Protein AF-A0A2G6R3A2-F1 (afdb_monomer_lite)

Sequence (221 aa):
MKYDLDFTNSFDRTLLFWIERFVRYKLTTLSNRQVLQKDELVSILQSLIKGTKSIDELKDIVKTARNIGLSGINTYFNPLAKLYDYCINLGLVSMKEIDEELLSDFLATATASLSDASKKNHRIALLGLFSYIDKQNESSHLYKIELKNWQGLSGKSGQKLPSYMNKNEIDKFLKAIDEYEFKEGTGYRNRLIIKIIIYTGVRVSEILNLNLKDIFREDDV

pLDDT: mean 91.87, std 8.75, range [54.75, 98.56]

Radius of gyration: 23.09 Å; chains: 1; bounding box: 54×37×62 Å

Secondary structure (DSSP, 8-state):
--B-TT-SSSHHHHHHHHHHHHHHHHHHHS--TT---HHHHHHHHHHHHH--SSHHHHHHHHHHHHHTT-TTHHHHHHHHHHHHHHHHHHT---GGG--HHHHHHHHHHHTTTS-HHHHHHHHHHHHHHHHHHHHHB-SS-------TTGGG-STTTT-PPPP---HHHHHHHHHHHHHS-PPTTTHHHHHHHHHHHHHH---HHHHTT--GGG---GGG-

Structure (mmCIF, N/CA/C/O backbone):
data_AF-A0A2G6R3A2-F1
#
_entry.id   AF-A0A2G6R3A2-F1
#
loop_
_atom_site.group_PDB
_atom_site.id
_atom_site.type_symbol
_atom_site.label_atom_id
_atom_site.label_alt_id
_atom_site.label_comp_id
_atom_site.label_asym_id
_atom_site.label_entity_id
_atom_site.label_seq_id
_atom_site.pdbx_PDB_ins_code
_atom_site.Cartn_x
_atom_site.Cartn_y
_atom_site.Cartn_z
_atom_site.occupancy
_atom_site.B_iso_or_equiv
_atom_site.auth_seq_id
_atom_site.auth_comp_id
_atom_site.auth_asym_id
_atom_site.auth_atom_id
_atom_site.pdbx_PDB_model_num
ATOM 1 N N . MET A 1 1 ? 3.008 -14.070 -19.484 1.00 75.62 1 MET A N 1
ATOM 2 C CA . MET A 1 1 ? 3.728 -13.566 -20.669 1.00 75.62 1 MET A CA 1
ATOM 3 C C . MET A 1 1 ? 4.940 -12.859 -20.131 1.00 75.62 1 MET A C 1
ATOM 5 O O . MET A 1 1 ? 4.759 -12.063 -19.212 1.00 75.62 1 MET A O 1
ATOM 9 N N . LYS A 1 2 ? 6.122 -13.229 -20.608 1.00 90.00 2 LYS A N 1
ATOM 10 C CA . LYS A 1 2 ? 7.344 -12.537 -20.241 1.00 90.00 2 LYS A CA 1
ATOM 11 C C . LYS A 1 2 ? 7.661 -11.479 -21.312 1.00 90.00 2 LYS A C 1
ATOM 13 O O . LYS A 1 2 ? 7.057 -11.514 -22.382 1.00 90.00 2 LYS A O 1
ATOM 18 N N . TYR A 1 3 ? 8.499 -10.504 -20.976 1.00 93.19 3 TYR A N 1
ATOM 19 C CA . TYR A 1 3 ? 8.849 -9.379 -21.851 1.00 93.19 3 TYR A CA 1
ATOM 20 C C . TYR A 1 3 ? 10.340 -9.063 -21.745 1.00 93.19 3 TYR A C 1
ATOM 22 O O . TYR A 1 3 ? 10.952 -9.336 -20.711 1.00 93.19 3 TYR A O 1
ATOM 30 N N . ASP A 1 4 ? 10.919 -8.445 -22.771 1.00 94.94 4 ASP A N 1
ATOM 31 C CA . ASP A 1 4 ? 12.258 -7.868 -22.656 1.00 94.94 4 ASP A CA 1
ATOM 32 C C . ASP A 1 4 ? 12.312 -6.823 -21.538 1.00 94.94 4 ASP A C 1
ATOM 34 O O . ASP A 1 4 ? 11.325 -6.147 -21.247 1.00 94.94 4 ASP A O 1
ATOM 38 N N . LEU A 1 5 ? 13.467 -6.703 -20.878 1.00 95.44 5 LEU A N 1
ATOM 39 C CA . LEU A 1 5 ? 13.615 -5.791 -19.743 1.00 95.44 5 LEU A CA 1
ATOM 40 C C . LEU A 1 5 ? 13.393 -4.329 -20.166 1.00 95.44 5 LEU A C 1
ATOM 42 O O . LEU A 1 5 ? 12.608 -3.621 -19.536 1.00 95.44 5 LEU A O 1
ATOM 46 N N . ASP A 1 6 ? 14.021 -3.924 -21.268 1.00 95.00 6 ASP A N 1
ATOM 47 C CA . ASP A 1 6 ? 13.804 -2.642 -21.939 1.00 95.00 6 ASP A CA 1
ATOM 48 C C . ASP A 1 6 ? 12.762 -2.810 -23.060 1.00 95.00 6 ASP A C 1
ATOM 50 O O . ASP A 1 6 ? 13.074 -2.740 -24.244 1.00 95.00 6 ASP A O 1
ATOM 54 N N . PHE A 1 7 ? 11.517 -3.117 -22.678 1.00 92.62 7 PHE A N 1
ATOM 55 C CA . PHE A 1 7 ? 10.450 -3.509 -23.610 1.00 92.62 7 PHE A CA 1
ATOM 56 C C . PHE A 1 7 ? 10.003 -2.399 -24.577 1.00 92.62 7 PHE A C 1
ATOM 58 O O . PHE A 1 7 ? 9.501 -2.688 -25.663 1.00 92.62 7 PHE A O 1
ATOM 65 N N . THR A 1 8 ? 10.113 -1.132 -24.174 1.00 92.94 8 THR A N 1
ATOM 66 C CA . THR A 1 8 ? 9.616 0.006 -24.960 1.00 92.94 8 THR A CA 1
ATOM 67 C C . THR A 1 8 ? 10.747 0.938 -25.393 1.00 92.94 8 THR A C 1
ATOM 69 O O . THR A 1 8 ? 11.870 0.843 -24.908 1.00 92.94 8 THR A O 1
ATOM 72 N N . ASN A 1 9 ? 10.436 1.877 -26.290 1.00 91.25 9 ASN A N 1
ATOM 73 C CA . ASN A 1 9 ? 11.425 2.756 -26.926 1.00 91.25 9 ASN A CA 1
ATOM 74 C C . ASN A 1 9 ? 12.031 3.823 -25.999 1.00 91.25 9 ASN A C 1
ATOM 76 O O . ASN A 1 9 ? 12.961 4.513 -26.409 1.00 91.25 9 ASN A O 1
ATOM 80 N N . SER A 1 10 ? 11.490 4.015 -24.797 1.00 95.81 10 SER A N 1
ATOM 81 C CA . SER A 1 10 ? 12.001 4.995 -23.842 1.00 95.81 10 SER A CA 1
ATOM 82 C C . SER A 1 10 ? 11.899 4.476 -22.413 1.00 95.81 10 SER A C 1
ATOM 84 O O . SER A 1 10 ? 11.013 3.685 -22.077 1.00 95.81 10 SER A O 1
ATOM 86 N N . PHE A 1 11 ? 12.824 4.913 -21.560 1.00 97.00 11 PHE A N 1
ATOM 87 C CA . PHE A 1 11 ? 12.906 4.454 -20.176 1.00 97.00 11 PHE A CA 1
ATOM 88 C C . PHE A 1 11 ? 11.614 4.720 -19.392 1.00 97.00 11 PHE A C 1
ATOM 90 O O . PHE A 1 11 ? 11.120 3.833 -18.699 1.00 97.00 11 PHE A O 1
ATOM 97 N N . ASP A 1 12 ? 11.020 5.905 -19.552 1.00 96.81 12 ASP A N 1
ATOM 98 C CA . ASP A 1 12 ? 9.774 6.290 -18.885 1.00 96.81 12 ASP A CA 1
ATOM 99 C C . ASP A 1 12 ? 8.621 5.342 -19.236 1.00 96.81 12 ASP A C 1
ATOM 101 O O . ASP A 1 12 ? 7.921 4.830 -18.361 1.00 96.81 12 ASP A O 1
ATOM 105 N N . ARG A 1 13 ? 8.479 5.012 -20.519 1.00 97.19 13 ARG A N 1
ATOM 106 C CA . ARG A 1 13 ? 7.468 4.070 -20.999 1.00 97.19 13 ARG A CA 1
ATOM 107 C C . ARG A 1 13 ? 7.722 2.657 -20.489 1.00 97.19 13 ARG A C 1
ATOM 109 O O . ARG A 1 13 ? 6.771 1.971 -20.111 1.00 97.19 13 ARG A O 1
ATOM 116 N N . THR A 1 14 ? 8.983 2.245 -20.417 1.00 97.25 14 THR A N 1
ATOM 117 C CA . THR A 1 14 ? 9.373 0.917 -19.938 1.00 97.25 14 THR A CA 1
ATOM 118 C C . THR A 1 14 ? 9.119 0.774 -18.438 1.00 97.25 14 THR A C 1
ATOM 120 O O . THR A 1 14 ? 8.526 -0.217 -18.004 1.00 97.25 14 THR A O 1
ATOM 123 N N . LEU A 1 15 ? 9.502 1.762 -17.628 1.00 98.12 15 LEU A N 1
ATOM 124 C CA . LEU A 1 15 ? 9.268 1.723 -16.187 1.00 98.12 15 LEU A CA 1
ATOM 125 C C . LEU A 1 15 ? 7.767 1.768 -15.870 1.00 98.12 15 LEU A C 1
ATOM 127 O O . LEU A 1 15 ? 7.292 0.985 -15.042 1.00 98.12 15 LEU A O 1
ATOM 131 N N . LEU A 1 16 ? 7.001 2.617 -16.569 1.00 98.19 16 LEU A N 1
ATOM 132 C CA . LEU A 1 16 ? 5.540 2.654 -16.452 1.00 98.19 16 LEU A CA 1
ATOM 133 C C . LEU A 1 16 ? 4.923 1.288 -16.770 1.00 98.19 16 LEU A C 1
ATOM 135 O O . LEU A 1 16 ? 4.095 0.797 -16.002 1.00 98.19 16 LEU A O 1
ATOM 139 N N . PHE A 1 17 ? 5.358 0.653 -17.861 1.00 97.44 17 PHE A N 1
ATOM 140 C CA . PHE A 1 17 ? 4.898 -0.675 -18.255 1.00 97.44 17 PHE A CA 1
ATOM 141 C C . PHE A 1 17 ? 5.109 -1.707 -17.138 1.00 97.44 17 PHE A C 1
ATOM 143 O O . PHE A 1 17 ? 4.174 -2.424 -16.769 1.00 97.44 17 PHE A O 1
ATOM 150 N N . TRP A 1 18 ? 6.302 -1.764 -16.539 1.00 98.06 18 TRP A N 1
ATOM 151 C CA . TRP A 1 18 ? 6.578 -2.711 -15.456 1.00 98.06 18 TRP A CA 1
ATOM 152 C C . TRP A 1 18 ? 5.751 -2.435 -14.197 1.00 98.06 18 TRP A C 1
ATOM 154 O O . TRP A 1 18 ? 5.212 -3.376 -13.602 1.00 98.06 18 TRP A O 1
ATOM 164 N N . ILE A 1 19 ? 5.591 -1.163 -13.815 1.00 98.38 19 ILE A N 1
ATOM 165 C CA . ILE A 1 19 ? 4.744 -0.766 -12.682 1.00 98.38 19 ILE A CA 1
ATOM 166 C C . ILE A 1 19 ? 3.286 -1.160 -12.941 1.00 98.38 19 ILE A C 1
ATOM 168 O O . ILE A 1 19 ? 2.647 -1.745 -12.068 1.00 98.38 19 ILE A O 1
ATOM 172 N N . GLU A 1 20 ? 2.757 -0.908 -14.136 1.00 97.56 20 GLU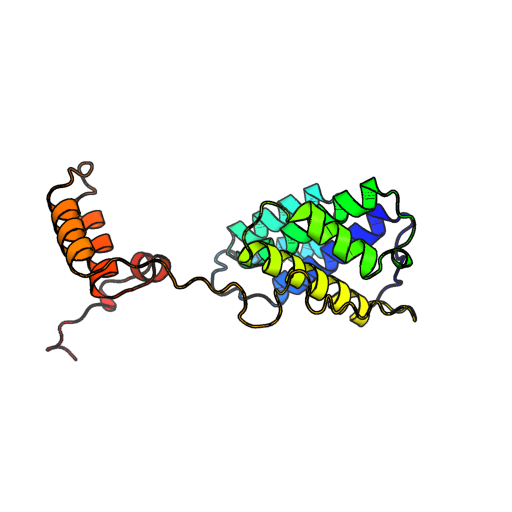 A N 1
ATOM 173 C CA . GLU A 1 20 ? 1.391 -1.266 -14.519 1.00 97.56 20 GLU A CA 1
ATOM 174 C C . GLU A 1 20 ? 1.153 -2.780 -14.462 1.00 97.56 20 GLU A C 1
ATOM 176 O O . GLU A 1 20 ? 0.176 -3.249 -13.865 1.00 97.56 20 GLU A O 1
ATOM 181 N N . ARG A 1 21 ? 2.066 -3.571 -15.035 1.00 97.12 21 ARG A N 1
ATOM 182 C CA . ARG A 1 21 ? 1.986 -5.037 -14.998 1.00 97.12 21 ARG A CA 1
ATOM 183 C C . ARG A 1 21 ? 2.031 -5.565 -13.567 1.00 97.12 21 ARG A C 1
ATOM 185 O O . ARG A 1 21 ? 1.253 -6.461 -13.217 1.00 97.12 21 ARG A O 1
ATOM 192 N N . PHE A 1 22 ? 2.867 -4.970 -12.721 1.00 97.88 22 PHE A N 1
ATOM 193 C CA . PHE A 1 22 ? 2.922 -5.295 -11.302 1.00 97.88 22 PHE A CA 1
ATOM 194 C C . PHE A 1 22 ? 1.638 -4.902 -10.556 1.00 97.88 22 PHE A C 1
ATOM 196 O O . PHE A 1 22 ? 1.129 -5.699 -9.764 1.00 97.88 22 PHE A O 1
ATOM 203 N N . VAL A 1 23 ? 1.067 -3.726 -10.833 1.00 97.81 23 VAL A N 1
ATOM 204 C CA . VAL A 1 23 ? -0.227 -3.287 -10.284 1.00 97.81 23 VAL A CA 1
ATOM 205 C C . VAL A 1 23 ? -1.319 -4.280 -10.661 1.00 97.81 23 VAL A C 1
ATOM 207 O O . VAL A 1 23 ? -2.023 -4.773 -9.780 1.00 97.81 23 VAL A O 1
ATOM 210 N N . ARG A 1 24 ? -1.418 -4.657 -11.940 1.00 96.56 24 ARG A N 1
ATOM 211 C CA . ARG A 1 24 ? -2.378 -5.663 -12.411 1.00 96.56 24 ARG A CA 1
ATOM 212 C C . ARG A 1 24 ? -2.199 -6.994 -11.680 1.00 96.56 24 ARG A C 1
ATOM 214 O O . ARG A 1 24 ? -3.175 -7.566 -11.199 1.00 96.56 24 ARG A O 1
ATOM 221 N N . TYR A 1 25 ? -0.961 -7.471 -11.552 1.00 96.25 25 TYR A N 1
ATOM 222 C CA . TYR A 1 25 ? -0.647 -8.677 -10.784 1.00 96.25 25 TYR A CA 1
ATOM 223 C C . TYR A 1 25 ? -1.117 -8.564 -9.324 1.00 96.25 25 TYR A C 1
ATOM 225 O O . TYR A 1 25 ? -1.777 -9.471 -8.807 1.00 96.25 25 TYR A O 1
ATOM 233 N N . LYS A 1 26 ? -0.858 -7.434 -8.660 1.00 96.62 26 LYS A N 1
ATOM 234 C CA . LYS A 1 26 ? -1.316 -7.190 -7.287 1.00 96.62 26 LYS A CA 1
ATOM 235 C C . LYS A 1 26 ? -2.836 -7.149 -7.171 1.00 96.62 26 LYS A C 1
ATOM 237 O O . LYS A 1 26 ? -3.367 -7.782 -6.266 1.00 96.62 26 LYS A O 1
ATOM 242 N N . LEU A 1 27 ? -3.549 -6.521 -8.101 1.00 94.88 27 LEU A N 1
ATOM 243 C CA . LEU A 1 27 ? -5.017 -6.517 -8.096 1.00 94.88 27 LEU A CA 1
ATOM 244 C C . LEU A 1 27 ? -5.619 -7.928 -8.198 1.00 94.88 27 LEU A C 1
ATOM 246 O O . LEU A 1 27 ? -6.674 -8.177 -7.626 1.00 94.88 27 LEU A O 1
ATOM 250 N N . THR A 1 28 ? -4.935 -8.863 -8.864 1.00 92.56 28 THR A N 1
ATOM 251 C CA . THR A 1 28 ? -5.384 -10.266 -8.964 1.00 92.56 28 THR A CA 1
ATOM 252 C C . THR A 1 28 ? -4.957 -11.165 -7.800 1.00 92.56 28 THR A C 1
ATOM 254 O O . THR A 1 28 ? -5.470 -12.272 -7.676 1.00 92.56 28 THR A O 1
ATOM 257 N N . THR A 1 29 ? -4.020 -10.725 -6.955 1.00 92.94 29 THR A N 1
ATOM 258 C CA . THR A 1 29 ? -3.464 -11.539 -5.853 1.00 92.94 29 THR A CA 1
ATOM 259 C C . THR A 1 29 ? -3.827 -11.019 -4.466 1.00 92.94 29 THR A C 1
ATOM 261 O O . THR A 1 29 ? -3.781 -11.770 -3.492 1.00 92.94 29 THR A O 1
ATOM 264 N N . LEU A 1 30 ? -4.172 -9.737 -4.349 1.00 91.88 30 LEU A N 1
ATOM 265 C CA . LEU A 1 30 ? -4.650 -9.146 -3.108 1.00 91.88 30 LEU A CA 1
ATOM 266 C C . LEU A 1 30 ? -6.059 -9.643 -2.771 1.00 91.88 30 LEU A C 1
ATOM 268 O O . LEU A 1 30 ? -6.845 -10.011 -3.641 1.00 91.88 30 LEU A O 1
ATOM 272 N N . SER A 1 31 ? -6.381 -9.619 -1.476 1.00 87.31 31 SER A N 1
ATOM 273 C CA . SER A 1 31 ? -7.721 -9.956 -0.995 1.00 87.31 31 SER A CA 1
ATOM 274 C C . SER A 1 31 ? -8.766 -9.049 -1.640 1.00 87.31 31 SER A C 1
ATOM 276 O O . SER A 1 31 ? -8.718 -7.829 -1.491 1.00 87.31 31 SER A O 1
ATOM 278 N N . ASN A 1 32 ? -9.742 -9.664 -2.301 1.00 86.38 32 ASN A N 1
ATOM 279 C CA . ASN A 1 32 ? -10.881 -9.006 -2.933 1.00 86.38 32 ASN A CA 1
ATOM 280 C C . ASN A 1 32 ? -12.176 -9.155 -2.113 1.00 86.38 32 ASN A C 1
ATOM 282 O O . ASN A 1 32 ? -13.258 -8.879 -2.619 1.00 86.38 32 ASN A O 1
ATOM 286 N N . ARG A 1 33 ? -12.090 -9.577 -0.841 1.00 85.75 33 ARG A N 1
ATOM 287 C CA . ARG A 1 33 ? -13.266 -9.827 0.020 1.00 85.75 33 ARG A CA 1
ATOM 288 C C . ARG A 1 33 ? -14.169 -8.606 0.203 1.00 85.75 33 ARG A C 1
ATOM 290 O O . ARG A 1 33 ? -15.360 -8.765 0.424 1.00 85.75 33 ARG A O 1
ATOM 297 N N . GLN A 1 34 ? -13.595 -7.408 0.138 1.00 83.62 34 GLN A N 1
ATOM 298 C CA . GLN A 1 34 ? -14.315 -6.141 0.280 1.00 83.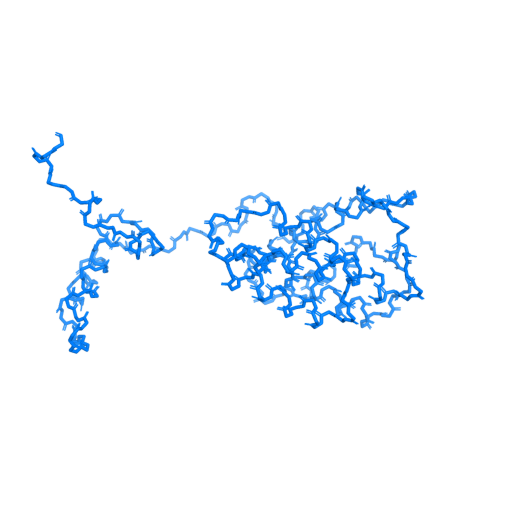62 34 GLN A CA 1
ATOM 299 C C . GLN A 1 34 ? -14.820 -5.594 -1.063 1.00 83.62 34 GLN A C 1
ATOM 301 O O . GLN A 1 34 ? -15.382 -4.504 -1.093 1.00 83.62 34 GLN A O 1
ATOM 306 N N . VAL A 1 35 ? -14.605 -6.314 -2.174 1.00 86.19 35 VAL A N 1
ATOM 307 C CA . VAL A 1 35 ? -15.008 -5.848 -3.502 1.00 86.19 35 VAL A CA 1
ATOM 308 C C . VAL A 1 35 ? -16.505 -6.022 -3.696 1.00 86.19 35 VAL A C 1
ATOM 310 O O . VAL A 1 35 ? -16.996 -7.144 -3.813 1.00 86.19 35 VAL A O 1
ATOM 313 N N . LEU A 1 36 ? -17.215 -4.898 -3.761 1.00 80.38 36 LEU A N 1
ATOM 314 C CA . LEU A 1 36 ? -18.667 -4.872 -3.958 1.00 80.38 36 LEU A CA 1
ATOM 315 C C . LEU A 1 36 ? -19.042 -4.863 -5.448 1.00 80.38 36 LEU A C 1
ATOM 317 O O . LEU A 1 36 ? -20.028 -5.479 -5.841 1.00 80.38 36 LEU A O 1
ATOM 321 N N . GLN A 1 37 ? -18.229 -4.211 -6.285 1.00 90.12 37 GLN A N 1
ATOM 322 C CA . GLN A 1 37 ? -18.496 -4.001 -7.713 1.00 90.12 37 GLN A CA 1
ATOM 323 C C . GLN A 1 37 ? -17.576 -4.870 -8.581 1.00 90.12 37 GLN A C 1
ATOM 325 O O . GLN A 1 37 ? -16.480 -4.464 -8.970 1.00 90.12 37 GLN A O 1
ATOM 330 N N . LYS A 1 38 ? -18.003 -6.106 -8.865 1.00 89.19 38 LYS A N 1
ATOM 331 C CA . LYS A 1 38 ? -17.180 -7.079 -9.610 1.00 89.19 38 LYS A CA 1
ATOM 332 C C . LYS A 1 38 ? -16.966 -6.687 -11.074 1.00 89.19 38 LYS A C 1
ATOM 334 O O . LY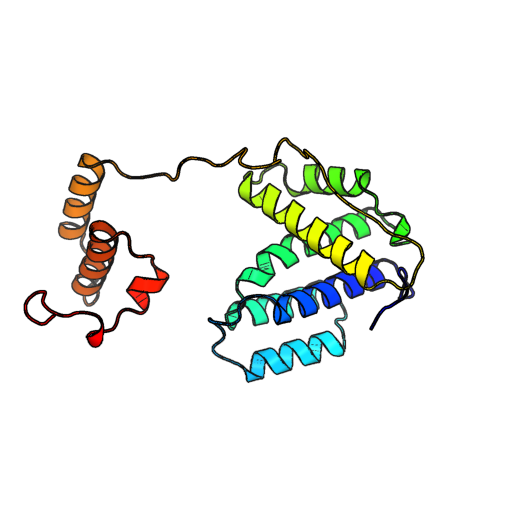S A 1 38 ? -15.860 -6.860 -11.579 1.00 89.19 38 LYS A O 1
ATOM 339 N N . ASP A 1 39 ? -17.979 -6.130 -11.730 1.00 92.38 39 ASP A N 1
ATOM 340 C CA . ASP A 1 39 ? -17.885 -5.728 -13.140 1.00 92.38 39 ASP A CA 1
ATOM 341 C C . ASP A 1 39 ? -16.901 -4.568 -13.335 1.00 92.38 39 ASP A C 1
ATOM 343 O O . ASP A 1 39 ? -16.133 -4.538 -14.299 1.00 92.38 39 ASP A O 1
ATOM 347 N N . GLU A 1 40 ? -16.837 -3.656 -12.365 1.00 92.75 40 GLU A N 1
ATOM 348 C CA . GLU A 1 40 ? -15.873 -2.557 -12.368 1.00 92.75 40 GLU A CA 1
ATOM 349 C C . GLU A 1 40 ? -14.435 -3.073 -12.221 1.00 92.75 40 GLU A C 1
ATOM 351 O O . GLU A 1 40 ? -13.535 -2.613 -12.926 1.00 92.75 40 GLU A O 1
ATOM 356 N N . LEU A 1 41 ? -14.214 -4.108 -11.398 1.00 93.00 41 LEU A N 1
ATOM 357 C CA . LEU A 1 41 ? -12.916 -4.784 -11.329 1.00 93.00 41 LEU A CA 1
ATOM 358 C C . LEU A 1 41 ? -12.523 -5.408 -12.676 1.00 93.00 41 LEU A C 1
ATOM 360 O O . LEU A 1 41 ? -11.364 -5.309 -13.081 1.00 93.00 41 LEU A O 1
ATOM 364 N N . VAL A 1 42 ? -13.466 -6.029 -13.390 1.00 92.88 42 VAL A N 1
ATOM 365 C CA . VAL A 1 42 ? -13.204 -6.575 -14.732 1.00 92.88 42 VAL A CA 1
ATOM 366 C C . VAL A 1 42 ? -12.804 -5.459 -15.697 1.00 92.88 42 VAL A C 1
ATOM 368 O O . VAL A 1 42 ? -11.799 -5.600 -16.396 1.00 92.88 42 VAL A O 1
ATOM 371 N N . SER A 1 43 ? -13.523 -4.335 -15.690 1.00 94.69 43 SER A N 1
ATOM 372 C CA . SER A 1 43 ? -13.207 -3.160 -16.513 1.00 94.69 43 SER A CA 1
ATOM 373 C C . SER A 1 43 ? -11.807 -2.608 -16.219 1.00 94.69 43 SER A C 1
ATOM 375 O O . SER A 1 43 ? -11.009 -2.404 -17.135 1.00 94.69 43 SER A O 1
ATOM 377 N N . ILE A 1 44 ? -11.444 -2.475 -14.938 1.00 95.31 44 ILE A N 1
ATOM 378 C CA . ILE A 1 44 ? -10.097 -2.067 -14.510 1.00 95.31 44 ILE A CA 1
ATOM 379 C C . ILE A 1 44 ? -9.031 -3.008 -15.079 1.00 95.31 44 ILE A C 1
ATOM 381 O O . ILE A 1 44 ? -8.044 -2.558 -15.663 1.00 95.31 44 ILE A O 1
ATOM 385 N N . LEU A 1 45 ? -9.223 -4.322 -14.938 1.00 94.56 45 LEU A N 1
ATOM 386 C CA . LEU A 1 45 ? -8.263 -5.309 -15.431 1.00 94.56 45 LEU A CA 1
ATOM 387 C C . LEU A 1 45 ? -8.143 -5.284 -16.959 1.00 94.56 45 LEU A C 1
ATOM 389 O O . LEU A 1 45 ? -7.044 -5.493 -17.470 1.00 94.56 45 LEU A O 1
ATOM 393 N N . GLN A 1 46 ? -9.232 -5.016 -17.682 1.00 93.69 46 GLN A N 1
ATOM 394 C CA . GLN A 1 46 ? -9.218 -4.839 -19.135 1.00 93.69 46 GLN A CA 1
ATOM 395 C C . GLN A 1 46 ? -8.460 -3.572 -19.550 1.00 93.69 46 GLN A C 1
ATOM 397 O O . GLN A 1 46 ? -7.650 -3.629 -20.476 1.00 93.69 46 GLN A O 1
ATOM 402 N N . SER A 1 47 ? -8.655 -2.453 -18.851 1.00 94.31 47 SER A N 1
ATOM 403 C CA . SER A 1 47 ? -7.904 -1.213 -19.092 1.00 94.31 47 SER A CA 1
ATOM 404 C C . SER A 1 47 ? -6.400 -1.410 -18.874 1.00 94.31 47 SER A C 1
ATOM 406 O O . SER A 1 47 ? -5.604 -1.053 -19.735 1.00 94.31 47 SER A O 1
ATOM 408 N N . LEU A 1 48 ? -6.006 -2.109 -17.803 1.00 94.56 48 LEU A N 1
ATOM 409 C CA . LEU A 1 48 ? -4.603 -2.469 -17.532 1.00 94.56 48 LEU A CA 1
ATOM 410 C C . LEU A 1 48 ? -4.019 -3.515 -18.503 1.00 94.56 48 LEU A C 1
ATOM 412 O O . LEU A 1 48 ? -2.816 -3.767 -18.502 1.00 94.56 48 LEU A O 1
ATOM 416 N N . ILE A 1 49 ? -4.849 -4.200 -19.296 1.00 91.25 49 ILE A N 1
ATOM 417 C CA . ILE A 1 49 ? -4.360 -5.052 -20.391 1.00 91.25 49 ILE A CA 1
ATOM 418 C C . ILE A 1 49 ? -4.017 -4.191 -21.605 1.00 91.25 49 ILE A C 1
ATOM 420 O O . ILE A 1 49 ? -2.983 -4.438 -22.225 1.00 91.25 49 ILE A O 1
ATOM 424 N N . LYS A 1 50 ? -4.873 -3.208 -21.918 1.00 91.75 50 LYS A N 1
ATOM 425 C CA . LYS A 1 50 ? -4.685 -2.259 -23.027 1.00 91.75 50 LYS A CA 1
ATOM 426 C C . LYS A 1 50 ? -3.493 -1.328 -22.801 1.00 91.75 50 LYS A C 1
ATOM 428 O O . LYS A 1 50 ? -2.822 -0.982 -23.766 1.00 91.75 50 LYS A O 1
ATOM 433 N N . GLY A 1 51 ? -3.229 -0.982 -21.546 1.00 91.81 51 GLY A N 1
ATOM 434 C CA . GLY A 1 51 ? -2.115 -0.135 -21.147 1.00 91.81 51 GLY A CA 1
ATOM 435 C C . GLY A 1 51 ? -2.502 1.326 -20.955 1.00 91.81 51 GLY A C 1
ATOM 436 O O . GLY A 1 51 ? -3.460 1.824 -21.546 1.00 91.81 51 GLY A O 1
ATOM 437 N N . THR A 1 52 ? -1.736 1.998 -20.105 1.00 94.50 52 THR A N 1
ATOM 438 C CA . THR A 1 52 ? -1.890 3.400 -19.718 1.00 94.50 52 THR A CA 1
ATOM 439 C C . THR A 1 52 ? -0.866 4.281 -20.426 1.00 94.50 52 THR A C 1
ATOM 441 O O . THR A 1 52 ? 0.236 3.860 -20.787 1.00 94.50 52 THR A O 1
ATOM 444 N N . LYS A 1 53 ? -1.233 5.542 -20.648 1.00 94.00 53 LYS A N 1
ATOM 445 C CA . LYS A 1 53 ? -0.397 6.542 -21.317 1.00 94.00 53 LYS A CA 1
ATOM 446 C C . LYS A 1 53 ? 0.471 7.332 -20.349 1.00 94.00 53 LYS A C 1
ATOM 448 O O . LYS A 1 53 ? 1.403 7.985 -20.812 1.00 94.00 53 LYS A O 1
ATOM 453 N N . SER A 1 54 ? 0.178 7.324 -19.058 1.00 96.94 54 SER A N 1
ATOM 454 C CA . SER A 1 54 ? 0.961 8.045 -18.058 1.00 96.94 54 SER A CA 1
ATOM 455 C C . SER A 1 54 ? 0.814 7.417 -16.678 1.00 96.94 54 SER A C 1
ATOM 457 O O . SER A 1 54 ? -0.141 6.686 -16.400 1.00 96.94 54 SER A O 1
ATOM 459 N N . ILE A 1 55 ? 1.744 7.763 -15.78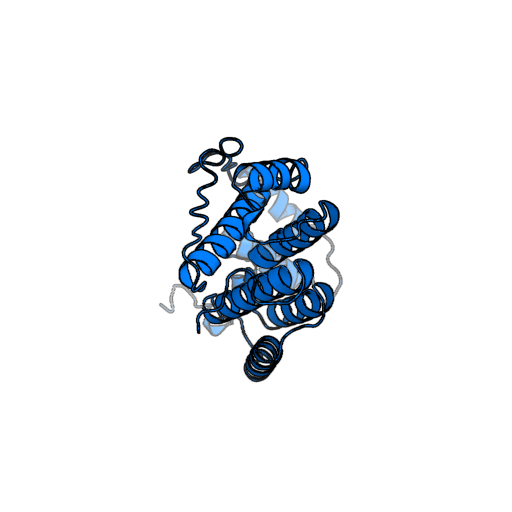7 1.00 97.56 55 ILE A N 1
ATOM 460 C CA . ILE A 1 55 ? 1.661 7.388 -14.375 1.00 97.56 55 ILE A CA 1
ATOM 461 C C . ILE A 1 55 ? 0.405 7.964 -13.698 1.00 97.56 55 ILE A C 1
ATOM 463 O O . ILE A 1 55 ? -0.149 7.331 -12.799 1.00 97.56 55 ILE A O 1
ATOM 467 N N . ASP A 1 56 ? -0.092 9.117 -14.158 1.00 97.62 56 ASP A N 1
ATOM 468 C CA . ASP A 1 56 ? -1.324 9.734 -13.655 1.00 97.62 56 ASP A CA 1
ATOM 469 C C . ASP A 1 56 ? -2.579 8.963 -14.072 1.00 97.62 56 ASP A C 1
ATOM 471 O O . ASP A 1 56 ? -3.466 8.741 -13.248 1.00 97.62 56 ASP A O 1
ATOM 475 N N . GLU A 1 57 ? -2.636 8.469 -15.310 1.00 97.75 57 GLU A N 1
ATOM 476 C CA . GLU A 1 57 ? -3.734 7.600 -15.746 1.00 97.75 57 GLU A CA 1
ATOM 477 C C . GLU A 1 57 ? -3.748 6.298 -14.929 1.00 97.75 57 GLU A C 1
ATOM 479 O O . GLU A 1 57 ? -4.793 5.871 -14.428 1.00 97.75 57 GLU A O 1
ATOM 484 N N . LEU A 1 58 ? -2.570 5.704 -14.698 1.00 98.19 58 LEU A N 1
ATOM 485 C CA . LEU A 1 58 ? -2.444 4.536 -13.829 1.00 98.19 58 LEU A CA 1
ATOM 486 C C . LEU A 1 58 ? -2.873 4.845 -12.387 1.00 98.19 58 LEU A C 1
ATOM 488 O O . LEU A 1 58 ? -3.556 4.038 -11.753 1.00 98.19 58 LEU A O 1
ATOM 492 N N . LYS A 1 59 ? -2.528 6.026 -11.868 1.00 98.00 59 LYS A N 1
ATOM 493 C CA . LYS A 1 59 ? -2.937 6.493 -10.538 1.00 98.00 59 LYS A CA 1
ATOM 494 C C . LYS A 1 59 ? -4.453 6.589 -10.409 1.00 98.00 59 LYS A C 1
ATOM 496 O O . LYS A 1 59 ? -4.986 6.211 -9.366 1.00 98.00 59 LYS A O 1
ATOM 501 N N . ASP A 1 60 ? -5.153 7.055 -11.435 1.00 97.62 60 ASP A N 1
ATOM 502 C CA . ASP A 1 60 ? -6.614 7.149 -11.417 1.00 97.62 60 ASP A CA 1
ATOM 503 C C . ASP A 1 60 ? -7.286 5.773 -11.480 1.00 97.62 60 ASP A C 1
ATOM 505 O O . ASP A 1 60 ? -8.230 5.507 -10.726 1.00 97.62 60 ASP A O 1
ATOM 509 N N . ILE A 1 61 ? -6.732 4.839 -12.255 1.00 97.19 61 ILE A N 1
ATOM 510 C CA . ILE A 1 61 ? -7.171 3.436 -12.237 1.00 97.19 61 ILE A CA 1
ATOM 511 C C . ILE A 1 61 ? -6.965 2.819 -10.846 1.00 97.19 61 ILE A C 1
ATOM 513 O O . ILE A 1 61 ? -7.864 2.170 -10.309 1.00 97.19 61 ILE A O 1
ATOM 517 N N . VAL A 1 62 ? -5.810 3.052 -10.219 1.00 97.25 62 VAL A N 1
ATOM 518 C CA . VAL A 1 62 ? -5.501 2.550 -8.872 1.00 97.25 62 VAL A CA 1
ATOM 519 C C . VAL A 1 62 ? -6.444 3.142 -7.818 1.00 97.25 62 VAL A C 1
ATOM 521 O O . VAL A 1 62 ? -6.927 2.410 -6.950 1.00 97.25 62 VAL A O 1
ATOM 524 N N . LYS A 1 63 ? -6.763 4.441 -7.897 1.00 96.31 63 LYS A N 1
ATOM 525 C CA . LYS A 1 63 ? -7.775 5.070 -7.029 1.00 96.31 63 LYS A CA 1
ATOM 526 C C . LYS A 1 63 ? -9.140 4.408 -7.202 1.00 96.31 63 LYS A C 1
ATOM 528 O O . LYS A 1 63 ? -9.795 4.116 -6.204 1.00 96.31 63 LYS A O 1
ATOM 533 N N . THR A 1 64 ? -9.543 4.136 -8.440 1.00 95.38 64 THR A N 1
ATOM 534 C CA . THR A 1 64 ? -10.812 3.461 -8.743 1.00 95.38 64 THR A CA 1
ATOM 535 C C . THR A 1 64 ? -10.830 2.058 -8.131 1.00 95.38 64 THR A C 1
ATOM 537 O O . THR A 1 64 ? -11.732 1.728 -7.364 1.00 95.38 64 THR A O 1
ATOM 540 N N . ALA A 1 65 ? -9.761 1.275 -8.327 1.00 95.12 65 ALA A N 1
ATOM 541 C CA . ALA A 1 65 ? -9.604 -0.046 -7.718 1.00 95.12 65 ALA A CA 1
ATOM 542 C C . ALA A 1 65 ? -9.698 -0.012 -6.180 1.00 95.12 65 ALA A C 1
ATOM 544 O O . ALA A 1 65 ? -10.336 -0.865 -5.559 1.00 95.12 65 ALA A O 1
ATOM 545 N N . ARG A 1 66 ? -9.096 0.996 -5.543 1.00 93.88 66 ARG A N 1
ATOM 546 C CA . ARG A 1 66 ? -9.202 1.202 -4.094 1.00 93.88 66 ARG A CA 1
ATOM 547 C C . ARG A 1 66 ? -10.650 1.456 -3.668 1.00 93.88 66 ARG A C 1
ATOM 549 O O . ARG A 1 66 ? -11.093 0.862 -2.686 1.00 93.88 66 ARG A O 1
ATOM 556 N N . ASN A 1 67 ? -11.362 2.326 -4.382 1.00 93.06 67 ASN A N 1
ATOM 557 C CA . ASN A 1 67 ? -12.723 2.743 -4.040 1.00 93.06 67 ASN A CA 1
ATOM 558 C C . ASN A 1 67 ? -13.727 1.591 -4.124 1.00 93.06 67 ASN A C 1
ATOM 560 O O . ASN A 1 67 ? -14.659 1.543 -3.328 1.00 93.06 67 ASN A O 1
ATOM 564 N N . ILE A 1 68 ? -13.497 0.628 -5.018 1.00 93.00 68 ILE A N 1
ATOM 565 C CA . ILE A 1 68 ? -14.344 -0.565 -5.115 1.00 93.00 68 ILE A CA 1
ATOM 566 C C . ILE A 1 68 ? -14.027 -1.638 -4.072 1.00 93.00 68 ILE A C 1
ATOM 568 O O . ILE A 1 68 ? -14.714 -2.651 -4.061 1.00 93.00 68 ILE A O 1
ATOM 572 N N . GLY A 1 69 ? -13.014 -1.448 -3.216 1.00 90.25 69 GLY A N 1
ATOM 573 C CA . GLY A 1 69 ? -12.695 -2.350 -2.103 1.00 90.25 69 GLY A CA 1
ATOM 574 C C . GLY A 1 69 ? -11.289 -2.962 -2.117 1.00 90.25 69 GLY A C 1
ATOM 575 O O . GLY A 1 69 ? -10.928 -3.648 -1.162 1.00 90.25 69 GLY A O 1
ATOM 576 N N . LEU A 1 70 ? -10.447 -2.707 -3.129 1.00 92.50 70 LEU A N 1
ATOM 577 C CA . LEU A 1 70 ? -9.061 -3.216 -3.173 1.00 92.50 70 LEU A CA 1
ATOM 578 C C . LEU A 1 70 ? -8.085 -2.272 -2.465 1.00 92.50 70 LEU A C 1
ATOM 580 O O . LEU A 1 70 ? -7.085 -1.838 -3.027 1.00 92.50 70 LEU A O 1
ATOM 584 N N . SER A 1 71 ? -8.361 -1.952 -1.202 1.00 87.62 71 SER A N 1
ATOM 585 C CA . SER A 1 71 ? -7.632 -0.930 -0.433 1.00 87.62 71 SER A CA 1
ATOM 586 C C . SER A 1 71 ? -6.110 -1.144 -0.354 1.00 87.62 71 SER A C 1
ATOM 588 O O . SER A 1 71 ? -5.349 -0.174 -0.338 1.00 87.62 71 SER A O 1
ATOM 590 N N . GLY A 1 72 ? -5.655 -2.401 -0.363 1.00 91.62 72 GLY A N 1
ATOM 591 C CA . GLY A 1 72 ? -4.241 -2.765 -0.245 1.00 91.62 72 GLY A CA 1
ATOM 592 C C . GLY A 1 72 ? -3.356 -2.355 -1.427 1.00 91.62 72 GLY A C 1
ATOM 593 O O . GLY A 1 72 ? -2.135 -2.329 -1.273 1.00 91.62 72 GLY A O 1
ATOM 594 N N . ILE A 1 73 ? -3.923 -2.015 -2.593 1.00 95.50 73 ILE A N 1
ATOM 595 C CA . ILE A 1 73 ? -3.119 -1.674 -3.779 1.00 95.50 73 ILE A CA 1
ATOM 596 C C . ILE A 1 73 ? -2.271 -0.411 -3.570 1.00 95.50 73 ILE A C 1
ATOM 598 O O . ILE A 1 73 ? -1.125 -0.348 -4.016 1.00 95.50 73 ILE A O 1
ATOM 602 N N . ASN A 1 74 ? -2.785 0.563 -2.815 1.00 94.12 74 ASN A N 1
ATOM 603 C CA . ASN A 1 74 ? -2.112 1.842 -2.581 1.00 94.12 74 ASN A CA 1
ATOM 604 C C . ASN A 1 74 ? -0.789 1.698 -1.826 1.00 94.12 74 ASN A C 1
ATOM 606 O O . ASN A 1 74 ? 0.122 2.498 -2.032 1.00 94.12 74 ASN A O 1
ATOM 610 N N . THR A 1 75 ? -0.668 0.679 -0.971 1.00 94.88 75 THR A N 1
ATOM 611 C CA . THR A 1 75 ? 0.575 0.391 -0.244 1.00 94.88 75 THR A CA 1
ATOM 612 C C . THR A 1 75 ? 1.715 0.041 -1.198 1.00 94.88 75 THR A C 1
ATOM 614 O O . THR A 1 75 ? 2.869 0.315 -0.884 1.00 94.88 75 THR A O 1
ATOM 617 N N . TYR A 1 76 ? 1.394 -0.517 -2.369 1.00 97.44 76 TYR A N 1
ATOM 618 C CA . TYR A 1 76 ? 2.360 -0.830 -3.418 1.00 97.44 76 TYR A CA 1
ATOM 619 C C . TYR A 1 76 ? 2.505 0.314 -4.416 1.00 97.44 76 TYR A C 1
ATOM 621 O O . TYR A 1 76 ? 3.620 0.706 -4.726 1.00 97.44 76 TYR A O 1
ATOM 629 N N . PHE A 1 77 ? 1.397 0.872 -4.905 1.00 98.12 77 PHE A N 1
ATOM 630 C CA . PHE A 1 77 ? 1.453 1.873 -5.968 1.00 98.12 77 PHE A CA 1
ATOM 631 C C . PHE A 1 77 ? 2.102 3.189 -5.523 1.00 98.12 77 PHE A C 1
ATOM 633 O O . PHE A 1 77 ? 2.929 3.727 -6.250 1.00 98.12 77 PHE A O 1
ATOM 640 N N . ASN A 1 78 ? 1.783 3.701 -4.329 1.00 97.00 78 ASN A N 1
ATOM 641 C CA . ASN A 1 78 ? 2.262 5.024 -3.912 1.00 97.00 78 ASN A CA 1
ATOM 642 C C . ASN A 1 78 ? 3.802 5.120 -3.848 1.00 97.00 78 ASN A C 1
ATOM 644 O O . ASN A 1 78 ? 4.340 6.100 -4.362 1.00 97.00 78 ASN A O 1
ATOM 648 N N . PRO A 1 79 ? 4.535 4.148 -3.263 1.00 97.94 79 PRO A N 1
ATOM 649 C CA . PRO A 1 79 ? 5.995 4.136 -3.347 1.00 97.94 79 PRO A CA 1
ATOM 650 C C . PRO A 1 79 ? 6.527 4.035 -4.778 1.00 97.94 79 PRO A C 1
ATOM 652 O O . PRO A 1 79 ? 7.517 4.682 -5.097 1.00 97.94 79 PRO A O 1
ATOM 655 N N . LEU A 1 80 ? 5.878 3.242 -5.637 1.00 98.56 80 LEU A N 1
ATOM 656 C CA . LEU A 1 80 ? 6.334 3.018 -7.010 1.00 98.56 80 LEU A CA 1
ATOM 657 C C . LEU A 1 80 ? 6.113 4.231 -7.913 1.00 98.56 80 LEU A C 1
ATOM 659 O O . LEU A 1 80 ? 6.959 4.510 -8.750 1.00 98.56 80 LEU A O 1
ATOM 663 N N . ALA A 1 81 ? 5.033 4.986 -7.711 1.00 98.38 81 ALA A N 1
ATOM 664 C CA . ALA A 1 81 ? 4.830 6.261 -8.395 1.00 98.38 81 ALA A CA 1
ATOM 665 C C . ALA A 1 81 ? 5.936 7.269 -8.035 1.00 98.38 81 ALA A C 1
ATOM 667 O O . ALA A 1 81 ? 6.475 7.931 -8.909 1.00 98.38 81 ALA A O 1
ATOM 668 N N . LYS A 1 82 ? 6.355 7.321 -6.762 1.00 98.31 82 LYS A N 1
ATOM 669 C CA . LYS A 1 82 ? 7.501 8.152 -6.358 1.00 98.31 82 LYS A CA 1
ATOM 670 C C . LYS A 1 82 ? 8.823 7.662 -6.952 1.00 98.31 82 LYS A C 1
ATOM 672 O O . LYS A 1 82 ? 9.660 8.485 -7.299 1.00 98.31 82 LYS A O 1
ATOM 677 N N . LEU A 1 83 ? 9.022 6.342 -7.033 1.00 98.50 83 LEU A N 1
ATOM 678 C CA . LEU A 1 83 ? 10.208 5.755 -7.665 1.00 98.50 83 LEU A CA 1
ATOM 679 C C . LEU A 1 83 ? 10.256 6.112 -9.152 1.00 98.50 83 LEU A C 1
ATOM 681 O O . LEU A 1 83 ? 11.315 6.474 -9.646 1.00 98.50 83 LEU A O 1
ATOM 685 N N . TYR A 1 84 ? 9.109 6.053 -9.833 1.00 98.56 84 TYR A N 1
ATOM 686 C CA . TYR A 1 84 ? 8.971 6.495 -11.215 1.00 98.56 84 TYR A CA 1
ATOM 687 C C . TYR A 1 84 ? 9.479 7.929 -11.372 1.00 98.56 84 TYR A C 1
ATOM 689 O O . TYR A 1 84 ? 10.459 8.141 -12.080 1.00 98.56 84 TYR A O 1
ATOM 697 N N . ASP A 1 85 ? 8.901 8.882 -10.635 1.00 98.19 85 ASP A N 1
ATOM 698 C CA . ASP A 1 85 ? 9.299 10.292 -10.711 1.00 98.19 85 ASP A CA 1
ATOM 699 C C . ASP A 1 85 ? 10.792 10.486 -10.400 1.00 98.19 85 ASP A C 1
ATOM 701 O O . ASP A 1 85 ? 11.481 11.254 -11.070 1.00 98.19 85 ASP A O 1
ATOM 705 N N . TYR A 1 86 ? 11.315 9.764 -9.406 1.00 98.25 86 TYR A N 1
ATOM 706 C CA . TYR A 1 86 ? 12.728 9.808 -9.035 1.00 98.25 86 TYR A CA 1
ATOM 707 C C . TYR A 1 86 ? 13.647 9.360 -10.181 1.00 98.25 86 TYR A C 1
ATOM 709 O O . TYR A 1 86 ? 14.577 10.082 -10.531 1.00 98.25 86 TYR A O 1
ATOM 717 N N . CYS A 1 87 ? 13.363 8.217 -10.811 1.00 98.00 87 CYS A N 1
ATOM 718 C CA . CYS A 1 87 ? 14.165 7.708 -11.924 1.00 98.00 87 CYS A CA 1
ATOM 719 C C . CYS A 1 87 ? 14.074 8.601 -13.172 1.00 98.00 87 CYS A C 1
ATOM 721 O O . CYS A 1 87 ? 15.082 8.790 -13.850 1.00 98.00 87 CYS A O 1
ATOM 723 N N . ILE A 1 88 ? 12.901 9.185 -13.463 1.00 96.94 88 ILE A N 1
ATOM 724 C CA . ILE A 1 88 ? 12.759 10.129 -14.585 1.00 96.94 88 ILE A CA 1
ATOM 725 C C . ILE A 1 88 ? 13.589 11.389 -14.336 1.00 96.94 88 ILE A C 1
ATOM 727 O O . ILE A 1 88 ? 14.290 11.846 -15.235 1.00 96.94 88 ILE A O 1
ATOM 731 N N . ASN A 1 89 ? 13.556 11.929 -13.116 1.00 97.19 89 ASN A N 1
ATOM 732 C CA . ASN A 1 89 ? 14.320 13.127 -12.764 1.00 97.19 89 ASN A CA 1
ATOM 733 C C . ASN A 1 89 ? 15.839 12.905 -12.805 1.00 97.19 89 ASN A C 1
ATOM 735 O O . ASN A 1 89 ? 16.577 13.848 -13.082 1.00 97.19 89 ASN A O 1
ATOM 739 N N . LEU A 1 90 ? 16.308 11.678 -12.552 1.00 96.69 90 LEU A N 1
ATOM 740 C CA . LEU A 1 90 ? 17.714 11.302 -12.736 1.00 96.69 90 LEU A CA 1
ATOM 741 C C . LEU A 1 90 ? 18.112 11.148 -14.213 1.00 96.69 90 LEU A C 1
ATOM 743 O O . LEU A 1 90 ? 19.301 11.157 -14.517 1.00 96.69 90 LEU A O 1
ATOM 747 N N . GLY A 1 91 ? 17.142 11.028 -15.124 1.00 96.31 91 GLY A N 1
ATOM 748 C CA . GLY A 1 91 ? 17.396 10.895 -16.556 1.00 96.31 91 GLY A CA 1
ATOM 749 C C . GLY A 1 91 ? 17.927 9.522 -16.966 1.00 96.31 91 GLY A C 1
ATOM 750 O O . GLY A 1 91 ? 18.716 9.446 -17.906 1.00 96.31 91 GLY A O 1
ATOM 751 N N . LEU A 1 92 ? 17.515 8.453 -16.271 1.00 96.19 92 LEU A N 1
ATOM 752 C CA . LEU A 1 92 ? 17.913 7.089 -16.633 1.00 96.19 92 LEU A CA 1
ATOM 753 C C . LEU A 1 92 ? 17.450 6.734 -18.050 1.00 96.19 92 LEU A C 1
ATOM 755 O O . LEU A 1 92 ? 16.365 7.136 -18.483 1.00 96.19 92 LEU A O 1
ATOM 759 N N . VAL A 1 93 ? 18.259 5.949 -18.759 1.00 95.62 93 VAL A N 1
ATOM 760 C CA . VAL A 1 93 ? 17.979 5.549 -20.151 1.00 95.62 93 VAL A CA 1
ATOM 761 C C . VAL A 1 93 ? 17.685 4.060 -20.305 1.00 95.62 93 VAL A C 1
ATOM 763 O O . VAL A 1 93 ? 17.080 3.663 -21.300 1.00 95.62 93 VAL A O 1
ATOM 766 N N . SER A 1 94 ? 18.044 3.234 -19.318 1.00 96.56 94 SER A N 1
ATOM 767 C CA . SER A 1 94 ? 17.754 1.796 -19.311 1.00 96.56 94 SER A CA 1
ATOM 768 C C . SER A 1 94 ? 17.354 1.313 -17.924 1.00 96.56 94 SER A C 1
ATOM 770 O O . SER A 1 94 ? 17.868 1.760 -16.902 1.00 96.56 94 SER A O 1
ATOM 772 N N . MET A 1 95 ? 16.476 0.313 -17.889 1.00 97.44 95 MET A N 1
ATOM 773 C CA . MET A 1 95 ? 16.114 -0.406 -16.670 1.00 97.44 95 MET A CA 1
ATOM 774 C C . MET A 1 95 ? 17.329 -1.045 -15.978 1.00 97.44 95 MET A C 1
ATOM 776 O O . MET A 1 95 ? 17.308 -1.222 -14.760 1.00 97.44 95 MET A O 1
ATOM 780 N N . LYS A 1 96 ? 18.400 -1.356 -16.722 1.00 96.38 96 LYS A N 1
ATOM 781 C CA . LYS A 1 96 ? 19.642 -1.950 -16.194 1.00 96.38 96 LYS A CA 1
ATOM 782 C C . LYS A 1 96 ? 20.455 -1.003 -15.309 1.00 96.38 96 LYS A C 1
ATOM 784 O O . LYS A 1 96 ? 21.344 -1.472 -14.609 1.00 96.38 96 LYS A O 1
ATOM 789 N N . GLU A 1 97 ? 20.175 0.298 -15.361 1.00 96.25 97 GLU A N 1
ATOM 790 C CA . GLU A 1 97 ? 20.844 1.318 -14.541 1.00 96.25 97 GLU A CA 1
ATOM 791 C C . GLU A 1 97 ? 20.291 1.372 -13.114 1.00 96.25 97 GLU A C 1
ATOM 793 O O . GLU A 1 97 ? 20.869 2.020 -12.249 1.00 96.25 97 GLU A O 1
ATOM 798 N N . ILE A 1 98 ? 19.167 0.699 -12.851 1.00 97.38 98 ILE A N 1
ATOM 799 C CA . ILE A 1 98 ? 18.614 0.611 -11.505 1.00 97.38 98 ILE A CA 1
ATOM 800 C C . ILE A 1 98 ? 19.364 -0.475 -10.733 1.00 97.38 98 ILE A C 1
ATOM 802 O O . ILE A 1 98 ? 19.227 -1.663 -11.023 1.00 97.38 98 ILE A O 1
ATOM 806 N N . ASP A 1 99 ? 20.093 -0.076 -9.699 1.00 94.94 99 ASP A N 1
ATOM 807 C CA . ASP A 1 99 ? 20.782 -0.978 -8.782 1.00 94.94 99 ASP A CA 1
ATOM 808 C C . ASP A 1 99 ? 20.378 -0.734 -7.319 1.00 94.94 99 ASP A C 1
ATOM 810 O O . ASP A 1 99 ? 19.532 0.101 -6.993 1.00 94.94 99 ASP A O 1
ATOM 814 N N . GLU A 1 100 ? 20.942 -1.523 -6.407 1.00 93.56 100 GLU A N 1
ATOM 815 C CA . GLU A 1 100 ? 20.596 -1.447 -4.988 1.00 93.56 100 GLU A CA 1
ATOM 816 C C . GLU A 1 100 ? 21.054 -0.136 -4.320 1.00 93.56 100 GLU A C 1
ATOM 818 O O . GLU A 1 100 ? 20.433 0.291 -3.339 1.00 93.56 100 GLU A O 1
ATOM 823 N N . GLU A 1 101 ? 22.083 0.528 -4.857 1.00 93.88 101 GLU A N 1
ATOM 824 C CA . GLU A 1 101 ? 22.572 1.825 -4.376 1.00 93.88 101 GLU A CA 1
ATOM 825 C C . GLU A 1 101 ? 21.561 2.926 -4.714 1.00 93.88 101 GLU A C 1
ATOM 827 O O . GLU A 1 101 ? 21.055 3.592 -3.807 1.00 93.88 101 GLU A O 1
ATOM 832 N N . LEU A 1 102 ? 21.122 3.002 -5.975 1.00 96.31 102 LEU A N 1
ATOM 833 C CA . LEU A 1 102 ? 20.086 3.937 -6.417 1.00 96.31 102 LEU A CA 1
ATOM 834 C C . LEU A 1 102 ? 18.785 3.757 -5.626 1.00 96.31 102 LEU A C 1
ATOM 836 O O . LEU A 1 102 ? 18.155 4.729 -5.198 1.00 96.31 102 LEU A O 1
ATOM 840 N N . LEU A 1 103 ? 18.364 2.510 -5.393 1.00 96.81 103 LEU A N 1
ATOM 841 C CA . LEU A 1 103 ? 17.161 2.234 -4.604 1.00 96.81 103 LEU A CA 1
ATOM 842 C C . LEU A 1 103 ? 17.324 2.622 -3.128 1.00 96.81 103 LEU A C 1
ATOM 844 O O . LEU A 1 103 ? 16.345 3.023 -2.488 1.00 96.81 103 LEU A O 1
ATOM 848 N N . SER A 1 104 ? 18.534 2.515 -2.580 1.00 94.38 104 SER A N 1
ATOM 849 C CA . SER A 1 104 ? 18.840 2.939 -1.211 1.00 94.38 104 SER A CA 1
ATOM 850 C C . SER A 1 104 ? 18.786 4.460 -1.068 1.00 94.38 104 SER A C 1
ATOM 852 O O . SER A 1 104 ? 18.184 4.947 -0.103 1.00 94.38 104 SER A O 1
ATOM 854 N N . ASP A 1 105 ? 19.314 5.194 -2.047 1.00 94.62 105 ASP A N 1
ATOM 855 C CA . ASP A 1 105 ? 19.255 6.658 -2.120 1.00 94.62 105 ASP A CA 1
ATOM 856 C C . ASP A 1 105 ? 17.823 7.163 -2.303 1.00 94.62 105 ASP A C 1
ATOM 858 O O . ASP A 1 105 ? 17.362 8.061 -1.583 1.00 94.62 105 ASP A O 1
ATOM 862 N N . PHE A 1 106 ? 17.064 6.526 -3.197 1.00 96.56 106 PHE A N 1
ATOM 863 C CA . PHE A 1 106 ? 15.636 6.783 -3.342 1.00 96.56 106 PHE A CA 1
ATOM 864 C C . PHE A 1 106 ? 14.905 6.597 -2.009 1.00 96.56 106 PHE A C 1
ATOM 866 O O . PHE A 1 106 ? 14.145 7.464 -1.578 1.00 96.56 106 PHE A O 1
ATOM 873 N N . LEU A 1 107 ? 15.125 5.472 -1.326 1.00 95.38 107 LEU A N 1
ATOM 874 C CA . LEU A 1 107 ? 14.464 5.207 -0.055 1.00 95.38 107 LEU A CA 1
ATOM 875 C C . LEU A 1 107 ? 14.875 6.222 1.016 1.00 95.38 107 LEU A C 1
ATOM 877 O O . LEU A 1 107 ? 14.008 6.696 1.753 1.00 95.38 107 LEU A O 1
ATOM 881 N N . ALA A 1 108 ? 16.154 6.589 1.102 1.00 92.75 108 ALA A N 1
ATOM 882 C CA . ALA A 1 108 ? 16.637 7.584 2.056 1.00 92.75 108 ALA A CA 1
ATOM 883 C C . ALA A 1 108 ? 15.958 8.946 1.850 1.00 92.75 108 ALA A C 1
ATOM 885 O O . ALA A 1 108 ? 15.485 9.548 2.816 1.00 92.75 108 ALA A O 1
ATOM 886 N N . THR A 1 109 ? 15.835 9.391 0.600 1.00 93.50 109 THR A N 1
ATOM 887 C CA . THR A 1 109 ? 15.249 10.692 0.246 1.00 93.50 109 THR A CA 1
ATOM 888 C C . THR A 1 109 ? 13.720 10.693 0.337 1.00 93.50 109 THR A C 1
ATOM 890 O O . THR A 1 109 ? 13.134 11.534 1.020 1.00 93.50 109 THR A O 1
ATOM 893 N N . ALA A 1 110 ? 13.044 9.713 -0.268 1.00 94.12 110 ALA A N 1
ATOM 894 C CA . ALA A 1 110 ? 11.583 9.664 -0.367 1.00 94.12 110 ALA A CA 1
ATOM 895 C C . ALA A 1 110 ? 10.874 9.379 0.967 1.00 94.12 110 ALA A C 1
ATOM 897 O O . ALA A 1 110 ? 9.649 9.548 1.071 1.00 94.12 110 ALA A O 1
ATOM 898 N N . THR A 1 111 ? 11.619 8.915 1.976 1.00 94.25 111 THR A N 1
ATOM 899 C CA . THR A 1 111 ? 11.059 8.470 3.256 1.00 94.25 111 THR A CA 1
ATOM 900 C C . THR A 1 111 ? 11.665 9.134 4.496 1.00 94.25 111 THR A C 1
ATOM 902 O O . THR A 1 111 ? 11.296 8.761 5.611 1.00 94.25 111 THR A O 1
ATOM 905 N N . ALA A 1 112 ? 12.537 10.137 4.331 1.00 90.75 112 ALA A N 1
ATOM 906 C CA . ALA A 1 112 ? 13.252 10.801 5.427 1.00 90.75 112 ALA A CA 1
ATOM 907 C C . ALA A 1 112 ? 12.334 11.268 6.576 1.00 90.75 112 ALA A C 1
ATOM 909 O O . ALA A 1 112 ? 12.663 11.089 7.746 1.00 90.75 112 ALA A O 1
ATOM 910 N N . SER A 1 113 ? 11.157 11.806 6.246 1.00 90.88 113 SER A N 1
ATOM 911 C CA . SER A 1 113 ? 10.164 12.328 7.198 1.00 90.88 113 SER A CA 1
ATOM 912 C C . SER A 1 113 ? 9.038 11.344 7.546 1.00 90.88 113 SER A C 1
ATOM 914 O O . SER A 1 113 ? 8.069 11.714 8.211 1.00 90.88 113 SER A O 1
ATOM 916 N N . LEU A 1 114 ? 9.120 10.092 7.087 1.00 91.81 114 LEU A N 1
ATOM 917 C CA . LEU A 1 114 ? 8.069 9.096 7.276 1.00 91.81 114 LEU A CA 1
ATOM 918 C C . LEU A 1 114 ? 8.329 8.207 8.498 1.00 91.81 114 LEU A C 1
ATOM 920 O O . LEU A 1 114 ? 9.465 7.989 8.912 1.00 91.81 114 LEU A O 1
ATOM 924 N N . SER A 1 115 ? 7.256 7.633 9.047 1.00 89.00 115 SER A N 1
ATOM 925 C CA . SER A 1 115 ? 7.350 6.629 10.111 1.00 89.00 115 SER A CA 1
ATOM 926 C C . SER A 1 115 ? 8.031 5.343 9.632 1.00 89.00 115 SER A C 1
ATOM 928 O O . SER A 1 115 ? 7.949 4.992 8.454 1.00 89.00 115 SER A O 1
ATOM 930 N N . ASP A 1 116 ? 8.612 4.574 10.554 1.00 87.81 116 ASP A N 1
ATOM 931 C CA . ASP A 1 116 ? 9.252 3.281 10.256 1.00 87.81 116 ASP A CA 1
ATOM 932 C C . ASP A 1 116 ? 8.315 2.299 9.537 1.00 87.81 116 ASP A C 1
ATOM 934 O O . ASP A 1 116 ? 8.721 1.583 8.622 1.00 87.81 116 ASP A O 1
ATOM 938 N N . ALA A 1 117 ? 7.025 2.313 9.886 1.00 86.75 117 ALA A N 1
ATOM 939 C CA . ALA A 1 117 ? 6.008 1.526 9.194 1.00 86.75 117 ALA A CA 1
ATOM 940 C C . ALA A 1 117 ? 5.861 1.949 7.721 1.00 86.75 117 ALA A C 1
ATOM 942 O O . ALA A 1 117 ? 5.828 1.106 6.824 1.00 86.75 117 ALA A O 1
ATOM 943 N N . SER A 1 118 ? 5.823 3.256 7.454 1.00 90.44 118 SER A N 1
ATOM 944 C CA . SER A 1 118 ? 5.753 3.799 6.095 1.00 90.44 118 SER A CA 1
ATOM 945 C C . SER A 1 118 ? 7.036 3.540 5.303 1.00 90.44 118 SER A C 1
ATOM 947 O O . SER A 1 118 ? 6.955 3.175 4.129 1.00 90.44 118 SER A O 1
ATOM 949 N N . LYS A 1 119 ? 8.206 3.655 5.940 1.00 92.38 119 LYS A N 1
ATOM 950 C CA . LYS A 1 119 ? 9.512 3.283 5.376 1.00 92.38 119 LYS A CA 1
ATOM 951 C C . LYS A 1 119 ? 9.542 1.810 4.954 1.00 92.38 119 LYS A C 1
ATOM 953 O O . LYS A 1 119 ? 9.879 1.487 3.815 1.00 92.38 119 LYS A O 1
ATOM 958 N N . LYS A 1 120 ? 9.080 0.913 5.833 1.00 90.12 120 LYS A N 1
ATOM 959 C CA . LYS A 1 120 ? 8.947 -0.525 5.554 1.00 90.12 120 LYS A CA 1
ATOM 960 C C . LYS A 1 120 ? 7.990 -0.805 4.393 1.00 90.12 120 LYS A C 1
ATOM 962 O O . LYS A 1 120 ? 8.295 -1.654 3.559 1.00 90.12 120 LYS A O 1
ATOM 967 N N . ASN A 1 121 ? 6.875 -0.079 4.304 1.00 92.06 121 ASN A N 1
ATOM 968 C CA . ASN A 1 121 ? 5.935 -0.205 3.187 1.00 92.06 121 ASN A CA 1
ATOM 969 C C . ASN A 1 121 ? 6.568 0.192 1.849 1.00 92.06 121 ASN A C 1
ATOM 971 O O . ASN A 1 121 ? 6.370 -0.525 0.870 1.00 92.06 121 ASN A O 1
ATOM 975 N N . HIS A 1 122 ? 7.366 1.269 1.810 1.00 95.31 122 HIS A N 1
ATOM 976 C CA . HIS A 1 122 ? 8.116 1.627 0.603 1.00 95.31 122 HIS A CA 1
ATOM 977 C C . HIS A 1 122 ? 9.055 0.482 0.225 1.00 95.31 122 HIS A C 1
ATOM 979 O O . HIS A 1 122 ? 8.896 -0.090 -0.847 1.00 95.31 122 HIS A O 1
ATOM 985 N N . ARG A 1 123 ? 9.925 0.041 1.143 1.00 94.75 123 ARG A N 1
ATOM 986 C CA . ARG A 1 123 ? 10.845 -1.085 0.905 1.00 94.75 123 ARG A CA 1
ATOM 987 C C . ARG A 1 123 ? 10.137 -2.339 0.366 1.00 94.75 123 ARG A C 1
ATOM 989 O O . ARG A 1 123 ? 10.610 -2.942 -0.591 1.00 94.75 123 ARG A O 1
ATOM 996 N N . ILE A 1 124 ? 9.001 -2.734 0.946 1.00 94.06 124 ILE A N 1
ATOM 997 C CA . ILE A 1 124 ? 8.224 -3.903 0.492 1.00 94.06 124 ILE A CA 1
ATOM 998 C C . ILE A 1 124 ? 7.681 -3.711 -0.930 1.00 94.06 124 ILE A C 1
ATOM 1000 O O . ILE A 1 124 ? 7.655 -4.671 -1.702 1.00 94.06 124 ILE A O 1
ATOM 1004 N N . ALA A 1 125 ? 7.251 -2.500 -1.289 1.00 97.50 125 ALA A N 1
ATOM 1005 C CA . ALA A 1 125 ? 6.776 -2.205 -2.634 1.00 97.50 125 ALA A CA 1
ATOM 1006 C C . ALA A 1 125 ? 7.891 -2.354 -3.679 1.00 97.50 125 ALA A C 1
ATOM 1008 O O . ALA A 1 125 ? 7.662 -3.016 -4.691 1.00 97.50 125 ALA A O 1
ATOM 1009 N N . LEU A 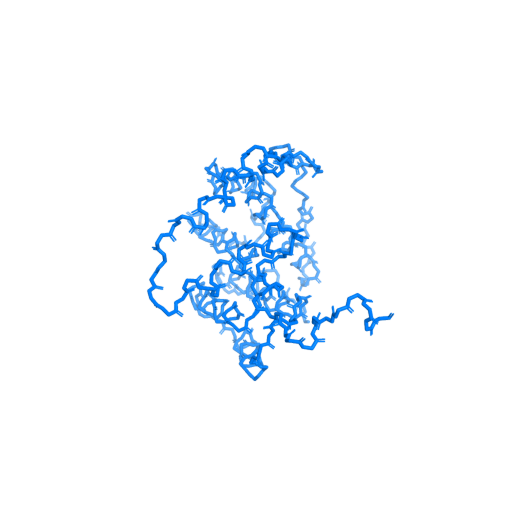1 126 ? 9.096 -1.834 -3.398 1.00 97.56 126 LEU A N 1
ATOM 1010 C CA . LEU A 1 126 ? 10.259 -2.002 -4.278 1.00 97.56 126 LEU A CA 1
ATOM 1011 C C . LEU A 1 126 ? 10.622 -3.479 -4.447 1.00 97.56 126 LEU A C 1
ATOM 1013 O O . LEU A 1 126 ? 10.662 -3.974 -5.569 1.00 97.56 126 LEU A O 1
ATOM 1017 N N . LEU A 1 127 ? 10.811 -4.207 -3.340 1.00 96.50 127 LEU A N 1
ATOM 1018 C CA . LEU A 1 127 ? 11.133 -5.640 -3.390 1.00 96.50 127 LEU A CA 1
ATOM 1019 C C . LEU A 1 127 ? 10.082 -6.432 -4.170 1.00 96.50 127 LEU A C 1
ATOM 1021 O O . LEU A 1 127 ? 10.410 -7.341 -4.930 1.00 96.50 127 LEU A O 1
ATOM 1025 N N . GLY A 1 128 ? 8.808 -6.076 -3.995 1.00 97.50 128 GLY A N 1
ATOM 1026 C CA . GLY A 1 128 ? 7.709 -6.667 -4.742 1.00 97.50 128 GLY A CA 1
ATOM 1027 C C . GLY A 1 128 ? 7.825 -6.433 -6.248 1.00 97.50 128 GLY A C 1
ATOM 1028 O O . GLY A 1 128 ? 7.663 -7.391 -7.003 1.00 97.50 128 GLY A O 1
ATOM 1029 N N . LEU A 1 129 ? 8.107 -5.195 -6.669 1.00 98.50 129 LEU A N 1
ATOM 1030 C CA . LEU A 1 129 ? 8.261 -4.839 -8.079 1.00 98.50 129 LEU A CA 1
ATOM 1031 C C . LEU A 1 129 ? 9.459 -5.558 -8.705 1.00 98.50 129 LEU A C 1
ATOM 1033 O O . LEU A 1 129 ? 9.280 -6.274 -9.684 1.00 98.50 129 LEU A O 1
ATOM 1037 N N . PHE A 1 130 ? 10.658 -5.432 -8.135 1.00 98.00 130 PHE A N 1
ATOM 1038 C CA . PHE A 1 130 ? 11.861 -6.016 -8.741 1.00 98.00 130 PHE A CA 1
ATOM 1039 C C . PHE A 1 130 ? 11.841 -7.549 -8.715 1.00 98.00 130 PHE A C 1
ATOM 1041 O O . PHE A 1 130 ? 12.210 -8.176 -9.701 1.00 98.00 130 PHE A O 1
ATOM 1048 N N . SER A 1 131 ? 11.273 -8.176 -7.675 1.00 97.12 131 SER A N 1
ATOM 1049 C CA . SER A 1 131 ? 11.036 -9.630 -7.684 1.00 97.12 131 SER A CA 1
ATOM 1050 C C . SER A 1 131 ? 10.023 -10.058 -8.752 1.00 97.12 131 SER A C 1
ATOM 1052 O O . SER A 1 131 ? 10.109 -11.165 -9.290 1.00 97.12 131 SER A O 1
ATOM 1054 N N . TYR A 1 132 ? 9.033 -9.213 -9.051 1.00 97.44 132 TYR A N 1
ATOM 1055 C CA . TYR A 1 132 ? 8.106 -9.456 -10.151 1.00 97.44 132 TYR A CA 1
ATOM 1056 C C . TYR A 1 132 ? 8.812 -9.333 -11.507 1.00 97.44 132 TYR A C 1
ATOM 1058 O O . TYR A 1 132 ? 8.660 -10.236 -12.330 1.00 97.44 132 TYR A O 1
ATOM 1066 N N . ILE A 1 133 ? 9.621 -8.289 -11.715 1.00 97.44 133 ILE A N 1
ATOM 1067 C CA . ILE A 1 133 ? 10.400 -8.097 -12.947 1.00 97.44 133 ILE A CA 1
ATOM 1068 C C . ILE A 1 133 ? 11.372 -9.265 -13.154 1.00 97.44 133 ILE A C 1
ATOM 1070 O O . ILE A 1 133 ? 11.361 -9.862 -14.225 1.00 97.44 133 ILE A O 1
ATOM 1074 N N . ASP A 1 134 ? 12.117 -9.694 -12.132 1.00 96.31 134 ASP A N 1
ATOM 1075 C CA . ASP A 1 134 ? 13.030 -10.852 -12.206 1.00 96.31 134 ASP A CA 1
ATOM 1076 C C . ASP A 1 134 ? 12.336 -12.135 -12.699 1.00 96.31 134 ASP A C 1
ATOM 1078 O O . ASP A 1 134 ? 12.932 -12.957 -13.389 1.00 96.31 134 ASP A O 1
ATOM 1082 N N . LYS A 1 135 ? 11.052 -12.321 -12.367 1.00 95.75 135 LYS A N 1
ATOM 1083 C CA . LYS A 1 135 ? 10.265 -13.493 -12.793 1.00 95.75 135 LYS A CA 1
ATOM 1084 C C . LYS A 1 135 ? 9.672 -13.353 -14.193 1.00 95.75 135 LYS A C 1
ATOM 1086 O O . LYS A 1 135 ? 9.411 -14.369 -14.843 1.00 95.75 135 LYS A O 1
ATOM 1091 N N . GLN A 1 136 ? 9.360 -12.126 -14.604 1.00 95.75 136 GLN A N 1
ATOM 1092 C CA . GLN A 1 136 ? 8.596 -11.837 -15.818 1.00 95.75 136 GLN A CA 1
ATOM 1093 C C . GLN A 1 136 ? 9.446 -11.272 -16.955 1.00 95.75 136 GLN A C 1
ATOM 1095 O O . GLN A 1 136 ? 8.935 -11.169 -18.065 1.00 95.75 136 GLN A O 1
ATOM 1100 N N . ASN A 1 137 ? 10.706 -10.916 -16.724 1.00 93.75 137 ASN A N 1
ATOM 1101 C CA . ASN A 1 137 ? 11.592 -10.503 -17.802 1.00 93.75 137 ASN A CA 1
ATOM 1102 C C . ASN A 1 137 ? 12.216 -11.730 -18.503 1.00 93.75 137 ASN A C 1
ATOM 1104 O O . ASN A 1 137 ? 12.444 -12.768 -17.876 1.00 93.75 137 ASN A O 1
ATOM 1108 N N . GLU A 1 138 ? 12.410 -11.647 -19.821 1.00 90.00 138 GLU A N 1
ATOM 1109 C CA . GLU A 1 138 ? 13.039 -12.709 -20.634 1.00 90.00 138 GLU A CA 1
ATOM 1110 C C . GLU A 1 138 ? 14.560 -12.560 -20.723 1.00 90.00 138 GLU A C 1
ATOM 1112 O O . GLU A 1 138 ? 15.2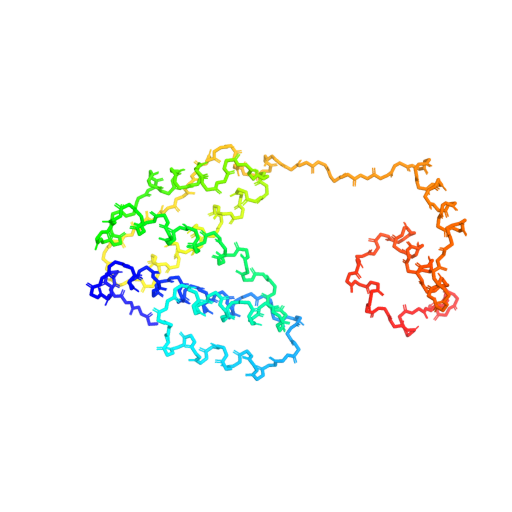48 -13.486 -21.151 1.00 90.00 138 GLU A O 1
ATOM 1117 N N . SER A 1 139 ? 15.091 -11.414 -20.293 1.00 84.38 139 SER A N 1
ATOM 1118 C CA . SER A 1 139 ? 16.515 -11.116 -20.369 1.00 84.38 139 SER A CA 1
ATOM 1119 C C . SER A 1 139 ? 17.327 -11.913 -19.341 1.00 84.38 139 SER A C 1
ATOM 1121 O O . SER A 1 139 ? 16.808 -12.427 -18.350 1.00 84.38 139 SER A O 1
ATOM 1123 N N . SER A 1 140 ? 18.643 -11.984 -19.544 1.00 84.94 140 SER A N 1
ATOM 1124 C CA . SER A 1 140 ? 19.564 -12.570 -18.563 1.00 84.94 140 SER A CA 1
ATOM 1125 C C . SER A 1 140 ? 19.807 -11.674 -17.343 1.00 84.94 140 SER A C 1
ATOM 1127 O O . SER A 1 140 ? 20.463 -12.104 -16.395 1.00 84.94 140 SER A O 1
ATOM 1129 N N . HIS A 1 141 ? 19.348 -10.419 -17.376 1.00 90.38 141 HIS A N 1
ATOM 1130 C CA . HIS A 1 141 ? 19.542 -9.482 -16.281 1.00 90.38 141 HIS A CA 1
ATOM 1131 C C . HIS A 1 141 ? 18.570 -9.800 -15.140 1.00 90.38 141 HIS A C 1
ATOM 1133 O O . HIS A 1 141 ? 17.357 -9.885 -15.329 1.00 90.38 141 HIS A O 1
ATOM 1139 N N . LEU A 1 142 ? 19.127 -9.971 -13.944 1.00 91.44 142 LEU A N 1
ATOM 1140 C CA . LEU A 1 142 ? 18.386 -10.216 -12.716 1.00 91.44 142 LEU A CA 1
ATOM 1141 C C . LEU A 1 142 ? 18.840 -9.193 -11.689 1.00 91.44 142 LEU A C 1
ATOM 1143 O O . LEU A 1 142 ? 20.032 -9.125 -11.392 1.00 91.44 142 LEU A O 1
ATOM 1147 N N . TYR A 1 143 ? 17.894 -8.455 -11.122 1.00 94.25 143 TYR A N 1
ATOM 1148 C CA . TYR A 1 143 ? 18.200 -7.457 -10.111 1.00 94.25 143 TYR A CA 1
ATOM 1149 C C . TYR A 1 143 ? 18.584 -8.099 -8.784 1.00 94.25 143 TYR A C 1
ATOM 1151 O O . TYR A 1 143 ? 19.527 -7.657 -8.138 1.00 94.25 143 TYR A O 1
ATOM 1159 N N . LYS A 1 144 ? 17.840 -9.131 -8.352 1.00 92.38 144 LYS A N 1
ATOM 1160 C CA . LYS A 1 144 ? 18.029 -9.793 -7.048 1.00 92.38 144 LYS A CA 1
ATOM 1161 C C . LYS A 1 144 ? 18.105 -8.806 -5.870 1.00 92.38 144 LYS A C 1
ATOM 1163 O O . LYS A 1 144 ? 18.824 -9.061 -4.910 1.00 92.38 144 LYS A O 1
ATOM 1168 N N . ILE A 1 145 ? 17.341 -7.710 -5.930 1.00 92.94 145 ILE A N 1
ATOM 1169 C CA . ILE A 1 145 ? 17.311 -6.681 -4.881 1.00 92.94 145 ILE A CA 1
ATOM 1170 C C . ILE A 1 145 ? 16.921 -7.306 -3.542 1.00 92.94 145 ILE A C 1
ATOM 1172 O O . ILE A 1 145 ? 15.852 -7.913 -3.421 1.00 92.94 145 ILE A O 1
ATOM 1176 N N . GLU A 1 146 ? 17.741 -7.092 -2.513 1.00 88.69 146 GLU A N 1
ATOM 1177 C CA . GLU A 1 146 ? 17.440 -7.560 -1.159 1.00 88.69 146 GLU A CA 1
ATOM 1178 C C . GLU A 1 146 ? 17.153 -6.409 -0.185 1.00 88.69 146 GLU A C 1
ATOM 1180 O O . GLU A 1 146 ? 16.332 -6.568 0.731 1.00 88.69 146 GLU A O 1
ATOM 1185 N N . LEU A 1 147 ? 17.794 -5.247 -0.367 1.00 86.25 147 LEU A N 1
ATOM 1186 C CA . LEU A 1 147 ? 17.732 -4.081 0.521 1.00 86.25 147 LEU A CA 1
ATOM 1187 C C . LEU A 1 147 ? 17.906 -4.503 1.984 1.00 86.25 147 LEU A C 1
ATOM 1189 O O . LEU A 1 147 ? 17.076 -4.176 2.848 1.00 86.25 147 LEU A O 1
ATOM 1193 N N . LYS A 1 148 ? 18.905 -5.353 2.259 1.00 75.12 148 LYS A N 1
ATOM 1194 C CA . LYS A 1 148 ? 19.138 -5.913 3.601 1.00 75.12 148 LYS A CA 1
ATOM 1195 C C . LYS A 1 148 ? 19.540 -4.796 4.562 1.00 75.12 148 LYS A C 1
ATOM 1197 O O . LYS A 1 148 ? 20.370 -3.957 4.252 1.00 75.12 148 LYS A O 1
ATOM 1202 N N . ASN A 1 149 ? 18.942 -4.800 5.754 1.00 63.03 149 ASN A N 1
ATOM 1203 C CA . ASN A 1 149 ? 19.272 -3.895 6.863 1.00 63.03 149 ASN A CA 1
ATOM 1204 C C . ASN A 1 149 ? 19.155 -2.385 6.579 1.00 63.03 149 ASN A C 1
ATOM 1206 O O . ASN A 1 149 ? 19.648 -1.590 7.380 1.00 63.03 149 ASN A O 1
ATOM 1210 N N . TRP A 1 150 ? 18.456 -1.967 5.516 1.00 71.25 150 TRP A N 1
ATOM 1211 C CA . TRP A 1 150 ? 18.232 -0.544 5.248 1.00 71.25 150 TRP A CA 1
ATOM 1212 C C . TRP A 1 150 ? 17.568 0.145 6.461 1.00 71.25 150 TRP A C 1
ATOM 1214 O O . TRP A 1 150 ? 16.479 -0.242 6.899 1.00 71.25 150 TRP A O 1
ATOM 1224 N N . GLN A 1 151 ? 18.292 1.108 7.048 1.00 67.62 151 GLN A N 1
ATOM 1225 C CA . GLN A 1 151 ? 17.978 1.829 8.296 1.00 67.62 151 GLN A CA 1
ATOM 1226 C C . GLN A 1 151 ? 17.566 0.939 9.483 1.00 67.62 151 GLN A C 1
ATOM 1228 O O . GLN A 1 151 ? 16.728 1.317 10.298 1.00 67.62 151 GLN A O 1
ATOM 1233 N N . GLY A 1 152 ? 18.127 -0.269 9.585 1.00 63.03 152 GLY A N 1
ATOM 1234 C CA . GLY A 1 152 ? 17.829 -1.172 10.695 1.00 63.03 152 GLY A CA 1
ATOM 1235 C C . GLY A 1 152 ? 16.397 -1.705 10.694 1.00 63.03 152 GLY A C 1
ATOM 1236 O O . GLY A 1 152 ? 15.988 -2.284 11.691 1.00 63.03 152 GLY A O 1
ATOM 1237 N N . LEU A 1 153 ? 15.640 -1.583 9.594 1.00 63.50 153 LEU A N 1
ATOM 1238 C CA . LEU A 1 153 ? 14.255 -2.074 9.451 1.00 63.50 153 LEU A CA 1
ATOM 1239 C C . LEU A 1 153 ? 14.159 -3.600 9.231 1.00 63.50 153 LEU A C 1
ATOM 1241 O O . LEU A 1 153 ? 13.146 -4.118 8.747 1.00 63.50 153 LEU A O 1
ATOM 1245 N N . SER A 1 154 ? 15.217 -4.343 9.564 1.00 59.19 154 SER A N 1
ATOM 1246 C CA . SER A 1 154 ? 15.239 -5.803 9.536 1.00 59.19 154 SER A CA 1
ATOM 1247 C C . SER A 1 154 ? 14.442 -6.389 10.707 1.00 59.19 154 SER A C 1
ATOM 1249 O O . SER A 1 154 ? 14.734 -6.131 11.873 1.00 59.19 154 SER A O 1
ATOM 1251 N N . GLY A 1 155 ? 13.466 -7.249 10.414 1.00 61.66 155 GLY A N 1
ATOM 1252 C CA . GLY A 1 155 ? 12.727 -7.985 11.443 1.00 61.66 155 GLY A CA 1
ATOM 1253 C C . GLY A 1 155 ? 11.645 -7.158 12.154 1.00 61.66 155 GLY A C 1
ATOM 1254 O O . GLY A 1 155 ? 10.770 -6.578 11.501 1.00 61.66 155 GLY A O 1
ATOM 1255 N N . LYS A 1 156 ? 11.649 -7.192 13.496 1.00 56.78 156 LYS A N 1
ATOM 1256 C CA . LYS A 1 156 ? 10.661 -6.533 14.382 1.00 56.78 156 LYS A CA 1
ATOM 1257 C C . LYS A 1 156 ? 11.097 -5.143 14.876 1.00 56.78 156 LYS A C 1
ATOM 1259 O O . LYS A 1 156 ? 10.376 -4.529 15.662 1.00 56.78 156 LYS A O 1
ATOM 1264 N N . SER A 1 157 ? 12.256 -4.648 14.451 1.00 55.28 157 SER A N 1
ATOM 1265 C CA . SER A 1 157 ? 12.730 -3.307 14.802 1.00 55.28 157 SER A CA 1
ATOM 1266 C C . SER A 1 157 ? 11.717 -2.236 14.365 1.00 55.28 157 SER A C 1
ATOM 1268 O O . SER A 1 157 ? 11.125 -2.313 13.287 1.00 55.28 157 SER A O 1
ATOM 1270 N N . GLY A 1 158 ? 11.447 -1.269 15.246 1.00 57.09 158 GLY A N 1
ATOM 1271 C CA . GLY A 1 158 ? 10.465 -0.203 15.008 1.00 57.09 158 GLY A CA 1
ATOM 1272 C C . GLY A 1 158 ? 9.004 -0.553 15.336 1.00 57.09 158 GLY A C 1
ATOM 1273 O O . GLY A 1 158 ? 8.127 0.291 15.143 1.00 57.09 158 GLY A O 1
ATOM 1274 N N . GLN A 1 159 ? 8.696 -1.752 15.860 1.00 63.25 159 GLN A N 1
ATOM 1275 C CA . GLN A 1 159 ? 7.369 -2.018 16.435 1.00 63.25 159 GLN A CA 1
ATOM 1276 C C . GLN A 1 159 ? 7.191 -1.218 17.729 1.00 63.25 159 GLN A C 1
ATOM 1278 O O . GLN A 1 159 ? 7.564 -1.658 18.814 1.00 63.25 159 GLN A O 1
ATOM 1283 N N . LYS A 1 160 ? 6.606 -0.023 17.608 1.00 69.88 160 LYS A N 1
ATOM 1284 C CA . LYS A 1 160 ? 6.091 0.709 18.764 1.00 69.88 160 LYS A CA 1
ATOM 1285 C C . LYS A 1 160 ? 4.978 -0.114 19.405 1.00 69.88 160 LYS A C 1
ATOM 1287 O O . LYS A 1 160 ? 4.124 -0.654 18.696 1.00 69.88 160 LYS A O 1
ATOM 1292 N N . LEU A 1 161 ? 4.985 -0.188 20.735 1.00 75.44 161 LEU A N 1
ATOM 1293 C CA . LEU A 1 161 ? 3.834 -0.694 21.475 1.00 75.44 161 LEU A CA 1
ATOM 1294 C C . LEU A 1 161 ? 2.601 0.122 21.056 1.00 75.44 161 LEU A C 1
ATOM 1296 O O . LEU A 1 161 ? 2.704 1.353 20.982 1.00 75.44 161 LEU A O 1
ATOM 1300 N N . PRO A 1 162 ? 1.466 -0.527 20.740 1.00 80.00 162 PRO A N 1
ATOM 1301 C CA . PRO A 1 162 ? 0.232 0.190 20.471 1.00 80.00 162 PRO A CA 1
ATOM 1302 C C . PRO A 1 162 ? -0.071 1.135 21.631 1.00 80.00 162 PRO A C 1
ATOM 1304 O O . PRO A 1 162 ? 0.013 0.737 22.792 1.00 80.00 162 PRO A O 1
ATOM 1307 N N . SER A 1 163 ? -0.409 2.384 21.328 1.00 87.44 163 SER A N 1
ATOM 1308 C CA . SER A 1 163 ? -0.927 3.295 22.344 1.00 87.44 163 SER A CA 1
ATOM 1309 C C . SER A 1 163 ? -2.247 2.740 22.876 1.00 87.44 163 SER A C 1
ATOM 1311 O O . SER A 1 163 ? -3.106 2.334 22.093 1.00 87.44 163 SER A O 1
ATOM 1313 N N . TYR A 1 164 ? -2.401 2.717 24.195 1.00 91.31 164 TYR A N 1
ATOM 1314 C CA . TYR A 1 164 ? -3.600 2.228 24.867 1.00 91.31 164 TYR A CA 1
ATOM 1315 C C . TYR A 1 164 ? -3.965 3.156 26.026 1.00 91.31 164 TYR A C 1
ATOM 1317 O O . TYR A 1 164 ? -3.110 3.885 26.525 1.00 91.31 164 TYR A O 1
ATOM 1325 N N . MET A 1 165 ? -5.234 3.123 26.432 1.00 93.88 165 MET A N 1
ATOM 1326 C CA . MET A 1 165 ? -5.710 3.806 27.633 1.00 93.88 165 MET A CA 1
ATOM 1327 C C . MET A 1 165 ? -5.607 2.870 28.834 1.00 93.88 165 MET A C 1
ATOM 1329 O O . MET A 1 165 ? -5.988 1.701 28.751 1.00 93.88 165 MET A O 1
ATOM 1333 N N . ASN A 1 166 ? -5.121 3.383 29.958 1.00 95.31 166 ASN A N 1
ATOM 1334 C CA . ASN A 1 166 ? -5.203 2.680 31.231 1.00 95.31 166 ASN A CA 1
ATOM 1335 C C . ASN A 1 166 ? -6.636 2.727 31.798 1.00 95.31 166 ASN A C 1
ATOM 1337 O O . ASN A 1 166 ? -7.506 3.433 31.290 1.00 95.31 166 ASN A O 1
ATOM 1341 N N . LYS A 1 167 ? -6.888 1.982 32.880 1.00 94.50 167 LYS A N 1
ATOM 1342 C CA . LYS A 1 167 ? -8.223 1.874 33.488 1.00 94.50 167 LYS A CA 1
ATOM 1343 C C . LYS A 1 167 ? -8.842 3.235 33.839 1.00 94.50 167 LYS A C 1
ATOM 1345 O O . LYS A 1 167 ? -9.986 3.487 33.485 1.00 94.50 167 LYS A O 1
ATOM 1350 N N . ASN A 1 168 ? -8.074 4.130 34.459 1.00 97.25 168 ASN A N 1
ATOM 1351 C CA . ASN A 1 168 ? -8.572 5.448 34.862 1.00 97.25 168 ASN A CA 1
ATOM 1352 C C . ASN A 1 168 ? -8.913 6.323 33.645 1.00 97.25 168 ASN A C 1
ATOM 1354 O O . ASN A 1 168 ? -9.873 7.092 33.673 1.00 97.25 168 ASN A O 1
ATOM 1358 N N . GLU A 1 169 ? -8.128 6.213 32.571 1.00 97.25 169 GLU A N 1
ATOM 1359 C CA . GLU A 1 169 ? -8.399 6.901 31.306 1.00 97.25 169 GLU A CA 1
ATOM 1360 C C . GLU A 1 169 ? -9.666 6.360 30.634 1.00 97.25 169 GLU A C 1
ATOM 1362 O O . GLU A 1 169 ? -10.471 7.154 30.150 1.00 97.25 169 GLU A O 1
ATOM 1367 N N . ILE A 1 170 ? -9.889 5.040 30.670 1.00 96.69 170 ILE A N 1
ATOM 1368 C CA . ILE A 1 170 ? -11.123 4.407 30.179 1.00 96.69 170 ILE A CA 1
ATOM 1369 C C . ILE A 1 170 ? -12.337 4.893 30.977 1.00 96.69 170 ILE A C 1
ATOM 1371 O O . ILE A 1 170 ? -13.321 5.312 30.371 1.00 96.69 170 ILE A O 1
ATOM 1375 N N . ASP A 1 171 ? -12.267 4.899 32.310 1.00 96.94 171 ASP A N 1
ATOM 1376 C CA . ASP A 1 171 ? -13.373 5.345 33.168 1.00 96.94 171 ASP A CA 1
ATOM 1377 C C . ASP A 1 171 ? -13.730 6.816 32.893 1.00 96.94 171 ASP A C 1
ATOM 1379 O O . ASP A 1 171 ? -14.902 7.176 32.734 1.00 96.94 171 ASP A O 1
ATOM 1383 N N . LYS A 1 172 ? -12.711 7.673 32.747 1.00 97.94 172 LYS A N 1
ATOM 1384 C CA . LYS A 1 172 ? -12.893 9.078 32.365 1.00 97.94 172 LYS A CA 1
ATOM 1385 C C . LYS A 1 172 ? -13.505 9.214 30.969 1.00 97.94 172 LYS A C 1
ATOM 1387 O O . LYS A 1 172 ? -14.357 10.077 30.761 1.00 97.94 172 LYS A O 1
ATOM 1392 N N . PHE A 1 173 ? -13.085 8.384 30.018 1.00 97.56 173 PHE A N 1
ATOM 1393 C CA . PHE A 1 173 ? -13.598 8.413 28.652 1.00 97.56 173 PHE A CA 1
ATOM 1394 C C . PHE A 1 173 ? -15.057 7.945 28.572 1.00 97.56 173 PHE A C 1
ATOM 1396 O O . PHE A 1 173 ? -15.864 8.589 27.907 1.00 97.56 173 PHE A O 1
ATOM 1403 N N . LEU A 1 174 ? -15.428 6.893 29.308 1.00 97.38 174 LEU A N 1
ATOM 1404 C CA . LEU A 1 174 ? -16.813 6.426 29.426 1.00 97.38 174 LEU A CA 1
ATOM 1405 C C . LEU A 1 174 ? -17.727 7.509 30.001 1.00 97.38 174 LEU A C 1
ATOM 1407 O O . LEU A 1 174 ? -18.782 7.776 29.427 1.00 97.38 174 LEU A O 1
ATOM 1411 N N . LYS A 1 175 ? -17.286 8.189 31.066 1.00 97.44 175 LYS A N 1
ATOM 1412 C CA . LYS A 1 175 ? -18.010 9.332 31.633 1.00 97.44 175 LYS A CA 1
ATOM 1413 C C . LYS A 1 175 ? -18.178 10.462 30.611 1.00 97.44 175 LYS A C 1
ATOM 1415 O O . LYS A 1 175 ? -19.282 10.966 30.431 1.00 97.44 175 LYS A O 1
ATOM 1420 N N . ALA A 1 176 ? -17.111 10.803 29.887 1.00 97.38 176 ALA A N 1
ATOM 1421 C CA . ALA A 1 176 ? -17.164 11.830 28.851 1.00 97.38 176 ALA A CA 1
ATOM 1422 C C . ALA A 1 176 ? -18.148 11.480 27.720 1.00 97.38 176 ALA A C 1
ATOM 1424 O O . ALA A 1 176 ? -18.823 12.370 27.220 1.00 97.38 176 ALA A O 1
ATOM 1425 N N . ILE A 1 177 ? -18.280 10.208 27.326 1.00 96.38 177 ILE A N 1
ATOM 1426 C CA . ILE A 1 177 ? -19.254 9.771 26.306 1.00 96.38 177 ILE A CA 1
ATOM 1427 C C . ILE A 1 177 ? -20.701 10.002 26.766 1.00 96.38 177 ILE A C 1
ATOM 1429 O O . ILE A 1 177 ? -21.563 10.358 25.956 1.00 96.38 177 ILE A O 1
ATOM 1433 N N . ASP A 1 178 ? -20.981 9.785 28.049 1.00 95.00 178 ASP A N 1
ATOM 1434 C CA . ASP A 1 178 ? -22.317 9.988 28.605 1.00 95.00 178 ASP A CA 1
ATOM 1435 C C . ASP A 1 178 ? -22.653 11.478 28.744 1.00 95.00 178 ASP A C 1
ATOM 1437 O O . ASP A 1 178 ? -23.753 11.889 28.376 1.00 95.00 178 ASP A O 1
ATOM 1441 N N . GLU A 1 179 ? -21.686 12.288 29.179 1.00 96.00 179 GLU A N 1
ATOM 1442 C CA . GLU A 1 179 ? -21.838 13.737 29.369 1.00 96.00 179 GLU A CA 1
ATOM 1443 C C . GLU A 1 179 ? -21.784 14.537 28.057 1.00 96.00 179 GLU A C 1
ATOM 1445 O O . GLU A 1 179 ? -22.328 15.637 27.984 1.00 96.00 179 GLU A O 1
ATOM 1450 N N . TYR A 1 180 ? -21.148 14.005 27.008 1.00 95.94 180 TYR A N 1
ATOM 1451 C CA . TYR A 1 180 ? -21.000 14.711 25.738 1.00 95.94 180 TYR A CA 1
ATOM 1452 C C . TYR A 1 180 ? -22.349 14.917 25.041 1.00 95.94 180 TYR A C 1
ATOM 1454 O O . TYR A 1 180 ? -23.117 13.973 24.813 1.00 95.94 180 TYR A O 1
ATOM 1462 N N . GLU A 1 181 ? -22.612 16.160 24.646 1.00 94.69 181 GLU A N 1
ATOM 1463 C CA . GLU A 1 181 ? -23.816 16.553 23.923 1.00 94.69 181 GLU A CA 1
ATOM 1464 C C . GLU A 1 181 ? -23.671 16.238 22.426 1.00 94.69 181 GLU A C 1
ATOM 1466 O O . GLU A 1 181 ? -23.122 17.002 21.632 1.00 94.69 181 GLU A O 1
ATOM 1471 N N . PHE A 1 182 ? -24.146 15.058 22.028 1.00 93.38 182 PHE A N 1
ATOM 1472 C CA . PHE A 1 182 ? -24.207 14.678 20.619 1.00 93.38 182 PHE A CA 1
ATOM 1473 C C . PHE A 1 182 ? -25.349 15.386 19.889 1.00 93.38 182 PHE A C 1
ATOM 1475 O O . PHE A 1 182 ? -26.413 15.628 20.453 1.00 93.38 182 PHE A O 1
ATOM 1482 N N . LYS A 1 183 ? -25.170 15.581 18.578 1.00 93.94 183 LYS A N 1
ATOM 1483 C CA . LYS A 1 183 ? -26.226 16.070 17.687 1.00 93.94 183 LYS A CA 1
ATOM 1484 C C . LYS A 1 183 ? -27.496 15.215 17.797 1.00 93.94 183 LYS A C 1
ATOM 1486 O O . LYS A 1 183 ? -27.432 13.975 17.783 1.00 93.94 183 LYS A O 1
ATOM 1491 N N . GLU A 1 184 ? -28.638 15.897 17.831 1.00 91.88 184 GLU A N 1
ATOM 1492 C CA . GLU A 1 184 ? -29.970 15.297 17.871 1.00 91.88 184 GLU A CA 1
ATOM 1493 C C . GLU A 1 184 ? -30.146 14.208 16.793 1.00 91.88 184 GLU A C 1
ATOM 1495 O O . GLU A 1 184 ? -29.605 14.297 15.687 1.00 91.88 184 GLU A O 1
ATOM 1500 N N . GLY A 1 185 ? -30.830 13.119 17.152 1.00 92.38 185 GLY A N 1
ATOM 1501 C CA . GLY A 1 185 ? -31.045 11.954 16.285 1.00 92.38 185 GLY A CA 1
ATOM 1502 C C . GLY A 1 185 ? -29.858 10.984 16.154 1.00 92.38 185 GLY A C 1
ATOM 1503 O O . GLY A 1 185 ? -30.044 9.870 15.671 1.00 92.38 185 GLY A O 1
ATOM 1504 N N . THR A 1 186 ? -28.647 11.339 16.610 1.00 93.56 186 THR A N 1
ATOM 1505 C CA . THR A 1 186 ? -27.458 10.456 16.499 1.00 93.56 186 THR A CA 1
ATOM 1506 C C . THR A 1 186 ? -26.829 10.043 17.828 1.00 93.56 186 THR A C 1
ATOM 1508 O O . THR A 1 186 ? -26.025 9.108 17.853 1.00 93.56 186 THR A O 1
ATOM 1511 N N . GLY A 1 187 ? -27.209 10.687 18.936 1.00 95.00 187 GLY A N 1
ATOM 1512 C CA . GLY A 1 187 ? -26.577 10.488 20.242 1.00 95.00 187 GLY A CA 1
ATOM 1513 C C . GLY A 1 187 ? -26.626 9.051 20.755 1.00 95.00 187 GLY A C 1
ATOM 1514 O O . GLY A 1 187 ? -25.580 8.480 21.052 1.00 95.00 187 GLY A O 1
ATOM 1515 N N . TYR A 1 188 ? -27.810 8.430 20.801 1.00 94.25 188 TYR A N 1
ATOM 1516 C CA . TYR A 1 188 ? -27.954 7.049 21.286 1.00 94.25 188 TYR A CA 1
ATOM 1517 C C . TYR A 1 188 ? -27.128 6.053 20.470 1.00 94.25 188 TYR A C 1
ATOM 1519 O O . TYR A 1 188 ? -26.384 5.253 21.037 1.00 94.25 188 TYR A O 1
ATOM 1527 N N . ARG A 1 189 ? -27.194 6.155 19.136 1.00 94.12 189 ARG A N 1
ATOM 1528 C CA . ARG A 1 189 ? -26.418 5.313 18.220 1.00 94.12 189 ARG A CA 1
ATOM 1529 C C . ARG A 1 189 ? -24.915 5.462 18.465 1.00 94.12 189 ARG A C 1
ATOM 1531 O O . ARG A 1 189 ? -24.220 4.461 18.603 1.00 94.12 189 ARG A O 1
ATOM 1538 N N . ASN A 1 190 ? -24.410 6.696 18.515 1.00 95.69 190 ASN A N 1
ATOM 1539 C CA . ASN A 1 190 ? -22.977 6.950 18.673 1.00 95.69 190 ASN A CA 1
ATOM 1540 C C . ASN A 1 190 ? -22.468 6.460 20.036 1.00 95.69 190 ASN A C 1
ATOM 1542 O O . ASN A 1 190 ? -21.438 5.790 20.084 1.00 95.69 190 ASN A O 1
ATOM 1546 N N . ARG A 1 191 ? -23.206 6.724 21.125 1.00 96.12 191 ARG A N 1
ATOM 1547 C CA . ARG A 1 191 ? -22.856 6.226 22.465 1.00 96.12 191 ARG A CA 1
ATOM 1548 C C . ARG A 1 191 ? -22.783 4.702 22.494 1.00 96.12 191 ARG A C 1
ATOM 1550 O O . ARG A 1 191 ? -21.804 4.160 22.999 1.00 96.12 191 ARG A O 1
ATOM 1557 N N . LEU A 1 192 ? -23.774 4.021 21.913 1.00 94.88 192 LEU A N 1
ATOM 1558 C CA . LEU A 1 192 ? -23.809 2.560 21.852 1.00 94.88 192 LEU A CA 1
ATOM 1559 C C . LEU A 1 192 ? -22.601 1.990 21.097 1.00 94.88 192 LEU A C 1
ATOM 1561 O O . LEU A 1 192 ? -21.894 1.142 21.635 1.00 94.88 192 LEU A O 1
ATOM 1565 N N . ILE A 1 193 ? -22.328 2.492 19.887 1.00 95.69 193 ILE A N 1
ATOM 1566 C CA . ILE A 1 193 ? -21.198 2.036 19.061 1.00 95.69 193 ILE A CA 1
ATOM 1567 C C . ILE A 1 193 ? -19.873 2.213 19.809 1.00 95.69 193 ILE A C 1
ATOM 1569 O O . ILE A 1 193 ? -19.086 1.272 19.890 1.00 95.69 193 ILE A O 1
ATOM 1573 N N . ILE A 1 194 ? -19.627 3.395 20.387 1.00 96.31 194 ILE A N 1
ATOM 1574 C CA . ILE A 1 194 ? -18.365 3.678 21.086 1.00 96.31 194 ILE A CA 1
ATOM 1575 C C . ILE A 1 194 ? -18.219 2.783 22.324 1.00 96.31 194 ILE A C 1
ATOM 1577 O O . ILE A 1 194 ? -17.146 2.225 22.548 1.00 96.31 194 ILE A O 1
ATOM 1581 N N . LYS A 1 195 ? -19.289 2.587 23.104 1.00 96.00 195 LYS A N 1
ATOM 1582 C CA . LYS A 1 195 ? -19.254 1.715 24.286 1.00 96.00 195 LYS A CA 1
ATOM 1583 C C . LYS A 1 195 ? -18.982 0.257 23.920 1.00 96.00 195 LYS A C 1
ATOM 1585 O O . LYS A 1 195 ? -18.146 -0.364 24.567 1.00 96.00 195 LYS A O 1
ATOM 1590 N N . ILE A 1 196 ? -19.598 -0.274 22.861 1.00 95.81 196 ILE A N 1
ATOM 1591 C CA . ILE A 1 196 ? -19.308 -1.641 22.398 1.00 95.81 196 ILE A CA 1
ATOM 1592 C C . ILE A 1 196 ? -17.830 -1.778 22.006 1.00 95.81 196 ILE A C 1
ATOM 1594 O O . ILE A 1 196 ? -17.195 -2.752 22.407 1.00 95.81 196 ILE A O 1
ATOM 1598 N N . ILE A 1 197 ? -17.256 -0.793 21.300 1.00 96.56 197 ILE A N 1
ATOM 1599 C CA . ILE A 1 197 ? -15.819 -0.777 20.969 1.00 96.56 197 ILE A CA 1
ATOM 1600 C C . ILE A 1 197 ? -14.962 -0.855 22.240 1.00 96.56 197 ILE A C 1
ATOM 1602 O O . ILE A 1 197 ? -14.043 -1.669 22.297 1.00 96.56 197 ILE A O 1
ATOM 1606 N N . ILE A 1 198 ? -15.275 -0.057 23.266 1.00 95.62 198 ILE A N 1
ATOM 1607 C CA . ILE A 1 198 ? -14.513 -0.033 24.525 1.00 95.62 198 ILE A CA 1
ATOM 1608 C C . ILE A 1 198 ? -14.620 -1.366 25.276 1.00 95.62 198 ILE A C 1
ATOM 1610 O O . ILE A 1 198 ? -13.603 -1.881 25.733 1.00 95.62 198 ILE A O 1
ATOM 1614 N N . TYR A 1 199 ? -15.824 -1.932 25.402 1.00 94.94 199 TYR A N 1
ATOM 1615 C CA . TYR A 1 199 ? -16.045 -3.136 26.210 1.00 94.94 199 TYR A CA 1
ATOM 1616 C C . TYR A 1 199 ? -15.571 -4.432 25.547 1.00 94.94 199 TYR A C 1
ATOM 1618 O O . TYR A 1 199 ? -15.266 -5.390 26.251 1.00 94.94 199 TYR A O 1
ATOM 1626 N N . THR A 1 200 ? -15.509 -4.482 24.215 1.00 94.81 200 THR A N 1
ATOM 1627 C CA . THR A 1 200 ? -15.198 -5.723 23.479 1.00 94.81 200 THR A CA 1
ATOM 1628 C C . THR A 1 200 ? -13.861 -5.685 22.744 1.00 94.81 200 THR A C 1
ATOM 1630 O O . THR A 1 200 ? -13.329 -6.734 22.388 1.00 94.81 200 THR A O 1
ATOM 1633 N N . GLY A 1 201 ? -13.311 -4.496 22.476 1.00 94.69 201 GLY A N 1
ATOM 1634 C CA . GLY A 1 201 ? -12.133 -4.342 21.619 1.00 94.69 201 GLY A CA 1
ATOM 1635 C C . GLY A 1 201 ? -12.393 -4.640 20.136 1.00 94.69 201 GLY A C 1
ATOM 1636 O O . GLY A 1 201 ? -11.440 -4.835 19.380 1.00 94.69 201 GLY A O 1
ATOM 1637 N N . VAL A 1 202 ? -13.663 -4.685 19.710 1.00 95.81 202 VAL A N 1
ATOM 1638 C CA . VAL A 1 202 ? -14.060 -4.917 18.313 1.00 95.81 202 VAL A CA 1
ATOM 1639 C C . VAL A 1 202 ? -13.486 -3.842 17.380 1.00 95.81 202 VAL A C 1
ATOM 1641 O O . VAL A 1 202 ? -13.401 -2.660 17.729 1.00 95.81 202 VAL A O 1
ATOM 1644 N N . ARG A 1 203 ? -13.090 -4.223 16.161 1.00 94.38 203 ARG A N 1
ATOM 1645 C CA . ARG A 1 203 ? -12.589 -3.264 15.164 1.00 94.38 203 ARG A CA 1
ATOM 1646 C C . ARG A 1 203 ? -13.722 -2.386 14.645 1.00 94.38 203 ARG A C 1
ATOM 1648 O O . ARG A 1 203 ? -14.860 -2.822 14.501 1.00 94.38 203 ARG A O 1
ATOM 1655 N N . VAL A 1 204 ? -13.380 -1.170 14.215 1.00 92.56 204 VAL A N 1
ATOM 1656 C CA . VAL A 1 204 ? -14.338 -0.225 13.606 1.00 92.56 204 VAL A CA 1
ATOM 1657 C C . VAL A 1 204 ? -15.088 -0.851 12.423 1.00 92.56 204 VAL A C 1
ATOM 1659 O O . VAL A 1 204 ? -16.295 -0.687 12.296 1.00 92.56 204 VAL A O 1
ATOM 1662 N N . SER A 1 205 ? -14.403 -1.614 11.568 1.00 89.31 205 SER A N 1
ATOM 1663 C CA . SER A 1 205 ? -15.053 -2.284 10.436 1.00 89.31 205 SER A CA 1
ATOM 1664 C C . SER A 1 205 ? -16.026 -3.381 10.862 1.00 89.31 205 SER A C 1
ATOM 1666 O O . SER A 1 205 ? -16.962 -3.666 10.132 1.00 89.31 205 SER A O 1
ATOM 1668 N N . GLU A 1 206 ? -15.797 -4.025 12.002 1.00 92.75 206 GLU A N 1
ATOM 1669 C CA . GLU A 1 206 ? -16.639 -5.115 12.498 1.00 92.75 206 GLU A CA 1
ATOM 1670 C C . GLU A 1 206 ? -17.925 -4.541 13.113 1.00 92.75 206 GLU A C 1
ATOM 1672 O O . GLU A 1 206 ? -19.015 -4.940 12.716 1.00 92.75 206 GLU A O 1
ATOM 1677 N N . ILE A 1 207 ? -17.824 -3.517 13.973 1.00 94.94 207 ILE A N 1
ATOM 1678 C CA . ILE A 1 207 ? -19.003 -2.893 14.603 1.00 94.94 207 ILE A CA 1
ATOM 1679 C C . ILE A 1 207 ? -19.930 -2.197 13.598 1.00 94.94 207 ILE A C 1
ATOM 1681 O O . ILE A 1 207 ? -21.145 -2.216 13.767 1.00 94.94 207 ILE A O 1
ATOM 1685 N N . LEU A 1 208 ? -19.384 -1.619 12.522 1.00 92.12 208 LEU A N 1
ATOM 1686 C CA . LEU A 1 208 ? -20.190 -0.997 11.464 1.00 92.12 208 LEU A CA 1
ATOM 1687 C C . LEU A 1 208 ? -20.972 -2.015 10.616 1.00 92.12 208 LEU A C 1
ATOM 1689 O O . LEU A 1 208 ? -21.870 -1.609 9.885 1.00 92.12 208 LEU A O 1
ATOM 1693 N N . ASN A 1 209 ? -20.640 -3.307 10.706 1.00 91.62 209 ASN A N 1
ATOM 1694 C CA . ASN A 1 209 ? -21.316 -4.396 9.994 1.00 91.62 209 ASN A CA 1
ATOM 1695 C C . ASN A 1 209 ? -22.087 -5.342 10.936 1.00 91.62 209 ASN A C 1
ATOM 1697 O O . ASN A 1 209 ? -22.535 -6.401 10.495 1.00 91.62 209 ASN A O 1
ATOM 1701 N N . LEU A 1 210 ? -22.232 -4.982 12.217 1.00 94.00 210 LEU A N 1
ATOM 1702 C CA . LEU A 1 210 ? -22.951 -5.779 13.210 1.00 94.00 210 LEU A CA 1
ATOM 1703 C C . LEU A 1 210 ? -24.457 -5.799 12.902 1.00 94.00 210 LEU A C 1
ATOM 1705 O O . LEU A 1 210 ? -25.075 -4.745 12.743 1.00 94.00 210 LEU A O 1
ATOM 1709 N N . ASN A 1 211 ? -25.059 -6.989 12.856 1.00 93.00 211 ASN A N 1
ATOM 1710 C CA . ASN A 1 211 ? -26.497 -7.172 12.661 1.00 93.00 211 ASN A CA 1
ATOM 1711 C C . ASN A 1 211 ? -27.170 -7.621 13.959 1.00 93.00 211 ASN A C 1
ATOM 1713 O O . ASN A 1 211 ? -26.552 -8.255 14.806 1.00 93.00 211 ASN A O 1
ATOM 1717 N N . LEU A 1 212 ? -28.477 -7.376 14.088 1.00 91.25 212 LEU A N 1
ATOM 1718 C CA . LEU A 1 212 ? -29.238 -7.809 15.271 1.00 91.25 212 LEU A CA 1
ATOM 1719 C C . LEU A 1 212 ? -29.193 -9.327 15.493 1.00 91.25 212 LEU A C 1
ATOM 1721 O O . LEU A 1 212 ? -29.141 -9.765 16.631 1.00 91.25 212 LEU A O 1
ATOM 1725 N N . LYS A 1 213 ? -29.151 -10.121 14.417 1.00 93.19 213 LYS A N 1
ATOM 1726 C CA . LYS A 1 213 ? -29.008 -11.587 14.488 1.00 93.19 213 LYS A CA 1
ATOM 1727 C C . LYS A 1 213 ? -27.672 -12.051 15.086 1.00 93.19 213 LYS A C 1
ATOM 1729 O O . LYS A 1 213 ? -27.551 -13.215 15.442 1.00 93.19 213 LYS A O 1
ATOM 1734 N N . ASP A 1 214 ? -26.682 -11.161 15.146 1.00 91.50 214 ASP A N 1
ATOM 1735 C CA . ASP A 1 214 ? -25.363 -11.440 15.712 1.00 91.50 214 ASP A CA 1
ATOM 1736 C C . ASP A 1 214 ? -25.349 -11.188 17.239 1.00 91.50 214 ASP A C 1
ATOM 1738 O O . ASP A 1 214 ? -24.323 -11.395 17.882 1.00 91.50 214 ASP A O 1
ATOM 1742 N N . ILE A 1 215 ? -26.469 -10.729 17.823 1.00 90.69 215 ILE A N 1
ATOM 1743 C CA . ILE A 1 215 ? -26.637 -10.446 19.253 1.00 90.69 215 ILE A CA 1
ATOM 1744 C C . ILE A 1 215 ? -27.718 -11.370 19.817 1.00 90.69 215 ILE A C 1
ATOM 1746 O O . ILE A 1 215 ? -28.888 -11.275 19.453 1.00 90.69 215 ILE A O 1
ATOM 1750 N N . PHE A 1 216 ? -27.332 -12.218 20.758 1.00 90.44 216 PHE A N 1
ATOM 1751 C CA . PHE A 1 216 ? -28.217 -13.124 21.487 1.00 90.44 216 PHE A CA 1
ATOM 1752 C C . PHE A 1 216 ? -27.957 -12.978 22.985 1.00 90.44 216 PHE A C 1
ATOM 1754 O O . PHE A 1 216 ? -26.867 -12.566 23.395 1.00 90.44 216 PHE A O 1
ATOM 1761 N N . ARG A 1 217 ? -28.973 -13.245 23.810 1.00 87.00 217 ARG A N 1
ATOM 1762 C CA . ARG A 1 217 ? -28.770 -13.287 25.260 1.00 87.00 217 ARG A CA 1
ATOM 1763 C C . ARG A 1 217 ? -27.968 -14.537 25.591 1.00 87.00 217 ARG A C 1
ATOM 1765 O O . ARG A 1 217 ? -28.090 -15.541 24.903 1.00 87.00 217 ARG A O 1
ATOM 1772 N N . GLU A 1 218 ? -27.157 -14.461 26.638 1.00 83.00 218 GLU A N 1
ATOM 1773 C CA . GLU A 1 218 ? -26.361 -15.603 27.103 1.00 83.00 218 GLU A CA 1
ATOM 1774 C C . GLU A 1 218 ? -27.244 -16.820 27.420 1.00 83.00 218 GLU A C 1
ATOM 1776 O O . GLU A 1 218 ? -26.858 -17.942 27.125 1.00 83.00 218 GLU A O 1
ATOM 1781 N N . ASP A 1 219 ? -28.467 -16.581 27.902 1.00 86.06 219 ASP A N 1
ATOM 1782 C CA . ASP A 1 219 ? -29.460 -17.622 28.195 1.00 86.06 219 ASP A CA 1
ATOM 1783 C C . ASP A 1 219 ? -30.067 -18.298 26.944 1.00 86.06 219 ASP A C 1
ATOM 1785 O O . ASP A 1 219 ? -30.745 -19.315 27.073 1.00 86.06 219 ASP A O 1
ATOM 1789 N N . ASP A 1 220 ? -29.859 -17.738 25.745 1.00 69.25 220 ASP A N 1
ATOM 1790 C CA . ASP A 1 220 ? -30.389 -18.251 24.470 1.00 69.25 220 ASP A CA 1
ATOM 1791 C C . ASP A 1 220 ? -29.347 -19.093 23.682 1.00 69.25 220 ASP A C 1
ATOM 1793 O O . ASP A 1 220 ? -29.593 -19.429 22.518 1.00 69.25 220 ASP A O 1
ATOM 1797 N N . VAL A 1 221 ? -28.182 -19.404 24.281 1.00 54.75 221 VAL A N 1
ATOM 1798 C CA . VAL A 1 221 ? -27.036 -20.125 23.666 1.00 54.75 221 VAL A CA 1
ATOM 1799 C C . VAL A 1 221 ? -26.853 -21.527 24.231 1.00 54.75 221 VAL A C 1
ATOM 1801 O O . VAL A 1 221 ? -26.894 -21.687 25.468 1.00 54.75 221 VAL A O 1
#

Foldseek 3Di:
DFAAQQRDPFPLQSLQLLLLVLLLVCLVVADCVQQPDVVLSVVLNVDSVVDDPHLVRVVVSLVSSCVRPRVCSCLQSVLSSLVSVLCVVVVDGGPLPDALVSVLVSLCVVDVPHALVSSVSSVVNVCSSLVSNQVRHPDPDHRPHDNPCRVPSPDCPRPDDDDDDDPVRLVVVLVCLVVDDDDPPCSVVVNVLVVCCSVPVDDPVRSVPDDPVNDDDPVVD